Protein AF-A0A931EIE2-F1 (afdb_monomer_lite)

Secondary structure (DSSP, 8-state):
---EEEEEE---TTTTB-GGGTTHHHHHHHHHT-TT-GGGG-GGGS-HHHHHHH-STTTTTHHHHHHHHHHHHHHHHHHHHHHHHH--SEEEEEEE-SSSS--SS---SEEEE--SEEEE-SSSBTTTB--BTT---TT--EEEEB-HHHHHHHHHHHHHTT---EEESS--BTTBS-HHHHHHHHHHTTTT----S-EEEEEE-TTTTT--EETTEEPPP-TT-SS----HHHHHHHHHHHHHHHHTSSS-EEEEEE--S-BGGGSBGGG--SS--HHHHHHHHHHHHTT--TTTTTS--HHHHHHHT-TTHHHHHHHHHHHHHHTPPEEEEEEE--SSSSB-EEEEEEPP-

pLDDT: mean 94.82, std 4.55, range [68.69, 98.94]

Foldseek 3Di:
DAKEWEKEWALQLCLQFPLVCQLVLLVVLLVVCVVVCNVLNDCVPPDPVLPVCCDDPVCRNSVVSSVLSVVLLVLLVVLLVVCVVLVWLAEEEEEEDACQQPVDPPDAQKAKELEQKFKAQLQQPPNPRNGTPVPDGSVDIDIAGADNVLSVLLCVLCVVVVNHHHYHHFQRGPRSDGSSSSSVLCSNVVPPSNNPRHYIYMYGYLQQQPWDFDSLAIADGNPVRPRHHQQLLRLLVLLLSSLVSVVPDPTRYYYYYHFFFAFQRLAHSVLRGSFALVVVVVVVQVCVLQLVLQCRSPPDDVVSCRNRNGSRCSSVSSNNSNCVNVVWHWPDKDWAGDSSGRGTIIITITDID

Radius of gyration: 19.08 Å; chains: 1; bounding box: 44×38×51 Å

Structure (mmCIF, N/CA/C/O backbone):
data_AF-A0A931EIE2-F1
#
_entry.id   AF-A0A931EIE2-F1
#
loop_
_atom_site.group_PDB
_atom_site.id
_atom_site.type_symbol
_atom_site.label_atom_id
_atom_site.label_alt_id
_atom_site.label_comp_id
_atom_site.label_asym_id
_atom_site.label_entity_id
_atom_site.label_seq_id
_atom_site.pdbx_PDB_ins_code
_atom_site.Cartn_x
_atom_site.Cartn_y
_atom_site.Cartn_z
_atom_site.occupancy
_atom_site.B_iso_or_equiv
_atom_site.auth_seq_id
_atom_site.auth_comp_id
_atom_site.auth_asym_id
_atom_site.auth_atom_id
_atom_site.pdbx_PDB_model_num
ATOM 1 N N . MET A 1 1 ? -15.165 -3.751 24.612 1.00 77.38 1 MET A N 1
ATOM 2 C CA . MET A 1 1 ? -14.206 -3.047 23.737 1.00 77.38 1 MET A CA 1
ATOM 3 C C . MET A 1 1 ? -14.528 -3.459 22.316 1.00 77.38 1 MET A C 1
ATOM 5 O O . MET A 1 1 ? -14.914 -4.606 22.133 1.00 77.38 1 MET A O 1
ATOM 9 N N . ALA A 1 2 ? -14.458 -2.532 21.369 1.00 92.00 2 ALA A N 1
ATOM 10 C CA . ALA A 1 2 ? -14.744 -2.802 19.961 1.00 92.00 2 ALA A CA 1
ATOM 11 C C . ALA A 1 2 ? -13.693 -3.747 19.361 1.00 92.00 2 ALA A C 1
ATOM 13 O O . ALA A 1 2 ? -12.513 -3.579 19.653 1.00 92.00 2 ALA A O 1
ATOM 14 N N . GLU A 1 3 ? -14.097 -4.728 18.556 1.00 97.56 3 GLU A N 1
ATOM 15 C CA . GLU A 1 3 ? -13.162 -5.656 17.906 1.00 97.56 3 GLU A CA 1
ATOM 16 C C . GLU A 1 3 ? -12.448 -4.981 16.727 1.00 97.56 3 GLU A C 1
ATOM 18 O O . GLU A 1 3 ? -13.071 -4.221 15.976 1.00 97.56 3 GLU A O 1
ATOM 23 N N . ILE A 1 4 ? -11.156 -5.270 16.556 1.00 98.81 4 ILE A N 1
ATOM 24 C CA . ILE A 1 4 ? -10.362 -4.806 15.412 1.00 98.81 4 ILE A CA 1
ATOM 25 C C . ILE A 1 4 ? -9.789 -6.004 14.656 1.00 98.81 4 ILE A C 1
ATOM 27 O O . ILE A 1 4 ? -9.096 -6.825 15.254 1.00 98.81 4 ILE A O 1
ATOM 31 N N . LEU A 1 5 ? -10.037 -6.066 13.346 1.00 98.88 5 LEU A N 1
ATOM 32 C CA . LEU A 1 5 ? -9.407 -6.996 12.404 1.00 98.88 5 LEU A CA 1
ATOM 33 C C . LEU A 1 5 ? -8.316 -6.258 11.618 1.00 98.88 5 LEU A C 1
ATOM 35 O O . LEU A 1 5 ? -8.617 -5.276 10.946 1.00 98.88 5 LEU A O 1
ATOM 39 N N . GLY A 1 6 ? -7.067 -6.722 11.674 1.00 98.81 6 GLY A N 1
ATOM 40 C CA . GLY A 1 6 ? -5.979 -6.193 10.842 1.00 98.81 6 GLY A CA 1
ATOM 41 C C . GLY A 1 6 ? -5.843 -6.949 9.524 1.00 98.81 6 GLY A C 1
ATOM 42 O O . GLY A 1 6 ? -5.903 -8.179 9.530 1.00 98.81 6 GLY A O 1
ATOM 43 N N . LEU A 1 7 ? -5.611 -6.236 8.419 1.00 98.88 7 LEU A N 1
ATOM 44 C CA . LEU A 1 7 ? -5.395 -6.816 7.088 1.00 98.88 7 LEU A CA 1
ATOM 45 C C . LEU A 1 7 ? -4.258 -6.096 6.344 1.00 98.88 7 LEU A C 1
ATOM 47 O O . LEU A 1 7 ? -4.121 -4.880 6.472 1.00 98.88 7 LEU A O 1
ATOM 51 N N . THR A 1 8 ? -3.501 -6.813 5.511 1.00 98.69 8 THR A N 1
ATOM 52 C CA . THR A 1 8 ? -2.688 -6.196 4.444 1.00 98.69 8 THR A CA 1
ATOM 53 C C . THR A 1 8 ? -3.117 -6.716 3.089 1.00 98.69 8 THR A C 1
ATOM 55 O O . THR A 1 8 ? -3.534 -7.870 2.963 1.00 98.69 8 THR A O 1
ATOM 58 N N . LEU A 1 9 ? -2.973 -5.865 2.085 1.00 98.56 9 LEU A N 1
ATOM 59 C CA . LEU A 1 9 ? -3.125 -6.205 0.684 1.00 98.56 9 LEU A CA 1
ATOM 60 C C . LEU A 1 9 ? -2.270 -5.270 -0.163 1.00 98.56 9 LEU A C 1
ATOM 62 O O . LEU A 1 9 ? -2.000 -4.145 0.245 1.00 98.56 9 LEU A O 1
ATOM 66 N N . THR A 1 10 ? -1.923 -5.723 -1.359 1.00 98.19 10 THR A N 1
ATOM 67 C CA . THR A 1 10 ? -1.281 -4.889 -2.378 1.00 98.19 10 THR A CA 1
ATOM 68 C C . THR A 1 10 ? -2.201 -3.759 -2.845 1.00 98.19 10 THR A C 1
ATOM 70 O O . THR A 1 10 ? -3.407 -3.963 -3.047 1.00 98.19 10 THR A O 1
ATOM 73 N N . ASP A 1 11 ? -1.628 -2.575 -3.044 1.00 96.75 11 ASP A N 1
ATOM 74 C CA . ASP A 1 11 ? -2.262 -1.430 -3.698 1.00 96.75 11 ASP A CA 1
ATOM 75 C C . ASP A 1 11 ? -1.873 -1.299 -5.183 1.00 96.75 11 ASP A C 1
ATOM 77 O O . ASP A 1 11 ? -2.331 -0.364 -5.849 1.00 96.75 11 ASP A O 1
ATOM 81 N N . PHE A 1 12 ? -1.149 -2.285 -5.739 1.00 97.19 12 PHE A N 1
ATOM 82 C CA . PHE A 1 12 ? -0.670 -2.283 -7.118 1.00 97.19 12 PHE A CA 1
ATOM 83 C C . PHE A 1 12 ? -1.811 -2.071 -8.117 1.00 97.19 12 PHE A C 1
ATOM 85 O O . PHE A 1 12 ? -2.663 -2.951 -8.332 1.00 97.19 12 PHE A O 1
ATOM 92 N N . PRO A 1 13 ? -1.861 -0.917 -8.803 1.00 95.56 13 PRO A N 1
ATOM 93 C CA . PRO A 1 13 ? -3.061 -0.516 -9.512 1.00 95.56 13 PRO A CA 1
ATOM 94 C C . PRO A 1 13 ? -3.325 -1.349 -10.768 1.00 95.56 13 PRO A C 1
ATOM 96 O O . PRO A 1 13 ? -4.456 -1.377 -11.255 1.00 95.56 13 PRO A O 1
ATOM 99 N N . PHE A 1 14 ? -2.316 -2.037 -11.304 1.00 97.44 14 PHE A N 1
ATOM 100 C CA . PHE A 1 14 ? -2.465 -2.839 -12.515 1.00 97.44 14 PHE A CA 1
ATOM 101 C C . PHE A 1 14 ? -3.148 -4.185 -12.279 1.00 97.44 14 PHE A C 1
ATOM 103 O O . PHE A 1 14 ? -3.623 -4.780 -13.248 1.00 97.44 14 PHE A O 1
ATOM 110 N N . ILE A 1 15 ? -3.305 -4.631 -11.025 1.00 97.75 15 ILE A N 1
ATOM 111 C CA . ILE A 1 15 ? -4.015 -5.883 -10.734 1.00 97.75 15 ILE A CA 1
ATOM 112 C C . ILE A 1 15 ? -5.459 -5.801 -11.219 1.00 97.75 15 ILE A C 1
ATOM 114 O O . ILE A 1 15 ? -5.924 -6.736 -11.859 1.00 97.75 15 ILE A O 1
ATOM 118 N N . ARG A 1 16 ? -6.145 -4.664 -11.045 1.00 96.44 16 ARG A N 1
ATOM 119 C CA . ARG A 1 16 ? -7.504 -4.445 -11.585 1.00 96.44 16 ARG A CA 1
ATOM 120 C C . ARG A 1 16 ? -7.561 -4.171 -13.094 1.00 96.44 16 ARG A C 1
ATOM 122 O O . ARG A 1 16 ? -8.644 -3.936 -13.634 1.00 96.44 16 ARG A O 1
ATOM 129 N N . MET A 1 17 ? -6.425 -4.212 -13.790 1.00 97.50 17 MET A N 1
ATOM 130 C CA . MET A 1 17 ? -6.313 -3.975 -15.231 1.00 97.50 17 MET A CA 1
ATOM 131 C C . MET A 1 17 ? -6.074 -5.276 -16.012 1.00 97.50 17 MET A C 1
ATOM 133 O O . MET A 1 17 ? -5.970 -6.362 -15.444 1.00 97.50 17 MET A O 1
ATOM 137 N N . LYS A 1 18 ? -6.037 -5.220 -17.351 1.00 97.19 18 LYS A N 1
ATOM 138 C CA . LYS A 1 18 ? -5.693 -6.414 -18.145 1.00 97.19 18 LYS A CA 1
ATOM 139 C C . LYS A 1 18 ? -4.290 -6.941 -17.804 1.00 97.19 18 LYS A C 1
ATOM 141 O O . LYS A 1 18 ? -3.385 -6.124 -17.652 1.00 97.19 18 LYS A O 1
ATOM 146 N N . PRO A 1 19 ? -4.070 -8.275 -17.815 1.00 96.81 19 PRO A N 1
ATOM 147 C CA . PRO A 1 19 ? -2.795 -8.883 -17.413 1.00 96.81 19 PRO A CA 1
ATOM 148 C C . PRO A 1 19 ? -1.562 -8.324 -18.134 1.00 96.81 19 PRO A C 1
ATOM 150 O O . PRO A 1 19 ? -0.483 -8.256 -17.559 1.00 96.81 19 PRO A O 1
ATOM 153 N N . ARG A 1 20 ? -1.727 -7.858 -19.381 1.00 95.62 20 ARG A N 1
ATOM 154 C CA . ARG A 1 20 ? -0.664 -7.197 -20.158 1.00 95.62 20 ARG A CA 1
ATOM 155 C C . ARG A 1 20 ? -0.071 -5.955 -19.494 1.00 95.62 20 ARG A C 1
ATOM 157 O O . ARG A 1 20 ? 1.011 -5.545 -19.882 1.00 95.62 20 ARG A O 1
ATOM 164 N N . TYR A 1 21 ? -0.781 -5.347 -18.545 1.00 97.00 21 TYR A N 1
ATOM 165 C CA . TYR A 1 21 ? -0.311 -4.165 -17.835 1.00 97.00 21 TYR A CA 1
ATOM 166 C C . TYR A 1 21 ? 0.481 -4.488 -16.565 1.00 97.00 21 TYR A C 1
ATOM 168 O O . TYR A 1 21 ? 1.104 -3.590 -16.018 1.00 97.00 21 TYR A O 1
ATOM 176 N N . MET A 1 22 ? 0.503 -5.744 -16.107 1.00 97.56 22 MET A N 1
ATOM 177 C CA . MET A 1 22 ? 1.252 -6.131 -14.905 1.00 97.56 22 MET A CA 1
ATOM 178 C C . MET A 1 22 ? 2.747 -5.754 -14.986 1.00 97.56 22 MET A C 1
ATOM 180 O O . MET A 1 22 ? 3.227 -5.082 -14.078 1.00 97.56 22 MET A O 1
ATOM 184 N N . PRO A 1 23 ? 3.482 -6.070 -16.073 1.00 97.12 23 PRO A N 1
ATOM 185 C CA . PRO A 1 23 ? 4.878 -5.644 -16.228 1.00 97.12 23 PRO A CA 1
ATOM 186 C C . PRO A 1 23 ? 5.043 -4.226 -16.814 1.00 97.12 23 PRO A C 1
ATOM 188 O O . PRO A 1 23 ? 6.142 -3.857 -17.232 1.00 97.12 23 PRO A O 1
ATOM 191 N N . TRP A 1 24 ? 3.973 -3.423 -16.908 1.00 96.19 24 TRP A N 1
ATOM 192 C CA . TRP A 1 24 ? 3.986 -2.191 -17.709 1.00 96.19 24 TRP A CA 1
ATOM 193 C C . TRP A 1 24 ? 5.027 -1.172 -17.244 1.00 96.19 24 TRP A C 1
ATOM 195 O O . TRP A 1 24 ? 5.638 -0.520 -18.084 1.00 96.19 24 TRP A O 1
ATOM 205 N N . VAL A 1 25 ? 5.262 -1.039 -15.935 1.00 93.81 25 VAL A N 1
ATOM 206 C CA . VAL A 1 25 ? 6.240 -0.066 -15.417 1.00 93.81 25 VAL A CA 1
ATOM 207 C C . VAL A 1 25 ? 7.647 -0.381 -15.932 1.00 93.81 25 VAL A C 1
ATOM 209 O O . VAL A 1 25 ? 8.322 0.504 -16.455 1.00 93.81 25 VAL A O 1
ATOM 212 N N . LEU A 1 26 ? 8.061 -1.650 -15.870 1.00 94.44 26 LEU A N 1
ATOM 213 C CA . LEU A 1 26 ? 9.347 -2.094 -16.408 1.00 94.44 26 LEU A CA 1
ATOM 214 C C . LEU A 1 26 ? 9.410 -1.897 -17.931 1.00 94.44 26 LEU A C 1
ATOM 216 O O . LEU A 1 26 ? 10.390 -1.354 -18.439 1.00 94.44 26 LEU A O 1
AT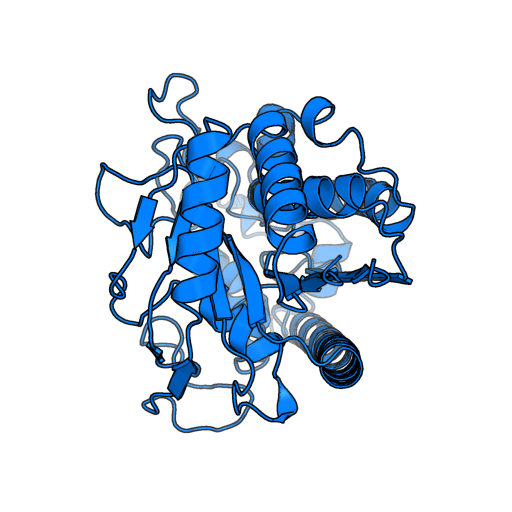OM 220 N N . GLN A 1 27 ? 8.349 -2.262 -18.657 1.00 94.81 27 GLN A N 1
ATOM 221 C CA . GLN A 1 27 ? 8.261 -2.059 -20.110 1.00 94.81 27 GLN A CA 1
ATOM 222 C C . GLN A 1 27 ? 8.377 -0.576 -20.500 1.00 94.81 27 GLN A C 1
ATOM 224 O O . GLN A 1 27 ? 9.084 -0.236 -21.449 1.00 94.81 27 GLN A O 1
ATOM 229 N N . ALA A 1 28 ? 7.713 0.317 -19.764 1.00 92.81 28 ALA A N 1
ATOM 230 C CA . ALA A 1 28 ? 7.754 1.755 -20.000 1.00 92.81 28 ALA A CA 1
ATOM 231 C C . ALA A 1 28 ? 9.147 2.336 -19.714 1.00 92.81 28 ALA A C 1
ATOM 233 O O . ALA A 1 28 ? 9.653 3.127 -20.512 1.00 92.81 28 ALA A O 1
ATOM 234 N N . ASN A 1 29 ? 9.797 1.905 -18.628 1.00 90.94 29 ASN A N 1
ATOM 235 C CA . ASN A 1 29 ? 11.158 2.331 -18.298 1.00 90.94 29 ASN A CA 1
ATOM 236 C C . ASN A 1 29 ? 12.174 1.860 -19.354 1.00 90.94 29 ASN A C 1
ATOM 238 O O . ASN A 1 29 ? 13.019 2.650 -19.781 1.00 90.94 29 ASN A O 1
ATOM 242 N N . LEU A 1 30 ? 12.032 0.622 -19.848 1.00 91.31 30 LEU A N 1
ATOM 243 C CA . LEU A 1 30 ? 12.836 0.078 -20.949 1.00 91.31 30 LEU A CA 1
ATOM 244 C C . LEU A 1 30 ? 12.644 0.862 -22.247 1.00 91.31 30 LEU A C 1
ATOM 246 O O . LEU A 1 30 ? 13.621 1.216 -22.903 1.00 91.31 30 LEU A O 1
ATOM 250 N N . ALA A 1 31 ? 11.398 1.181 -22.601 1.00 91.75 31 ALA A N 1
ATOM 251 C CA . ALA A 1 31 ? 11.087 1.975 -23.788 1.00 91.75 31 ALA A CA 1
ATOM 252 C C . ALA A 1 31 ? 11.627 3.414 -23.695 1.00 91.75 31 ALA A C 1
ATOM 254 O O . ALA A 1 31 ? 12.039 3.983 -24.705 1.00 91.75 31 ALA A O 1
ATOM 255 N N . ALA A 1 32 ? 11.659 3.996 -22.492 1.00 89.56 32 ALA A N 1
ATOM 256 C CA . ALA A 1 32 ? 12.286 5.293 -22.238 1.00 89.56 32 ALA A CA 1
ATOM 257 C C . ALA A 1 32 ? 13.829 5.236 -22.268 1.00 89.56 32 ALA A C 1
ATOM 259 O O . ALA A 1 32 ? 14.479 6.276 -22.409 1.00 89.56 32 ALA A O 1
ATOM 260 N N . GLY A 1 33 ? 14.406 4.035 -22.164 1.00 84.06 33 GLY A N 1
ATOM 261 C CA . GLY A 1 33 ? 15.805 3.741 -22.460 1.00 84.06 33 GLY A CA 1
ATOM 262 C C . GLY A 1 33 ? 16.816 4.116 -21.377 1.00 84.06 33 GLY A C 1
ATOM 263 O O . GLY A 1 33 ? 17.989 4.205 -21.724 1.00 84.06 33 GLY A O 1
ATOM 264 N N . TRP A 1 34 ? 16.382 4.365 -20.127 1.00 85.12 34 TRP A N 1
ATOM 265 C CA . TRP A 1 34 ? 17.238 4.798 -18.998 1.00 85.12 34 TRP A CA 1
ATOM 266 C C . TRP A 1 34 ? 18.367 5.739 -19.447 1.00 85.12 34 TRP A C 1
ATOM 268 O O . TRP A 1 34 ? 19.534 5.354 -19.532 1.00 85.12 34 TRP A O 1
ATOM 278 N N . LYS A 1 35 ? 18.005 6.981 -19.798 1.00 82.56 35 LYS A N 1
ATOM 279 C CA . LYS A 1 35 ? 18.900 7.965 -20.432 1.00 82.56 35 LYS A CA 1
ATOM 280 C C . LYS A 1 35 ? 20.287 8.069 -19.798 1.00 82.56 35 LYS A C 1
ATOM 282 O O . LYS A 1 35 ? 21.246 8.292 -20.533 1.00 82.56 35 LYS A O 1
ATOM 287 N N . THR A 1 36 ? 20.395 7.974 -18.472 1.00 85.94 36 THR A N 1
ATOM 288 C CA . THR A 1 36 ? 21.685 8.097 -17.776 1.00 85.94 36 THR A CA 1
ATOM 289 C C . THR A 1 36 ? 22.315 6.745 -17.437 1.00 85.94 36 THR A C 1
ATOM 291 O O . THR A 1 36 ? 23.513 6.693 -17.169 1.00 85.94 36 THR A O 1
ATOM 294 N N . ARG A 1 37 ? 21.543 5.650 -17.503 1.00 87.38 37 ARG A N 1
ATOM 295 C CA . ARG A 1 37 ? 21.946 4.284 -17.119 1.00 87.38 37 ARG A CA 1
ATOM 296 C C . ARG A 1 37 ? 21.556 3.243 -18.179 1.00 87.38 37 ARG A C 1
ATOM 298 O O . ARG A 1 37 ? 20.828 2.294 -17.882 1.00 87.38 37 ARG A O 1
ATOM 305 N N . PRO A 1 38 ? 22.038 3.371 -19.428 1.00 90.19 38 PRO A N 1
ATOM 306 C CA . PRO A 1 38 ? 21.614 2.505 -20.530 1.00 90.19 38 PRO A CA 1
ATOM 307 C C . PRO A 1 38 ? 21.984 1.027 -20.327 1.00 90.19 38 PRO A C 1
ATOM 309 O O . PRO A 1 38 ? 21.395 0.159 -20.968 1.00 90.19 38 PRO A O 1
ATOM 312 N N . HIS A 1 39 ? 22.931 0.710 -19.434 1.00 90.50 39 HIS A N 1
ATOM 313 C CA . HIS A 1 39 ? 23.273 -0.673 -19.089 1.00 90.50 39 HIS A CA 1
ATOM 314 C C . HIS A 1 39 ? 22.125 -1.416 -18.396 1.00 90.50 39 HIS A C 1
ATOM 316 O O . HIS A 1 39 ? 22.074 -2.641 -18.485 1.00 90.50 39 HIS A O 1
ATOM 322 N N . LEU A 1 40 ? 21.185 -0.708 -17.762 1.00 88.94 40 LEU A N 1
ATOM 323 C CA . LEU A 1 40 ? 20.000 -1.306 -17.138 1.00 88.94 40 LEU A CA 1
ATOM 324 C C . LEU A 1 40 ? 18.995 -1.854 -18.160 1.00 88.94 40 LEU A C 1
ATOM 326 O O . LEU A 1 40 ? 18.201 -2.731 -17.822 1.00 88.94 40 LEU A O 1
ATOM 330 N N . CYS A 1 41 ? 19.062 -1.395 -19.413 1.00 91.19 41 CYS A N 1
ATOM 331 C CA . CYS A 1 41 ? 18.231 -1.905 -20.505 1.00 91.19 41 CYS A CA 1
ATOM 332 C C . CYS A 1 41 ? 18.659 -3.298 -20.993 1.00 91.19 41 CYS A C 1
ATOM 334 O O . CYS A 1 41 ? 17.894 -3.966 -21.685 1.00 91.19 41 CYS A O 1
ATOM 336 N N . ASP A 1 42 ? 19.883 -3.729 -20.682 1.00 91.38 42 ASP A N 1
ATOM 337 C CA . ASP A 1 42 ? 20.407 -5.024 -21.107 1.00 91.38 42 ASP A CA 1
ATOM 338 C C . ASP A 1 42 ? 20.051 -6.103 -20.083 1.00 91.38 42 ASP A C 1
ATOM 340 O O . ASP A 1 42 ? 20.614 -6.156 -18.987 1.00 91.38 42 ASP A O 1
ATOM 344 N N . SER A 1 43 ? 19.144 -7.006 -20.460 1.00 92.38 43 SER A N 1
ATOM 345 C CA . SER A 1 43 ? 18.654 -8.066 -19.575 1.00 92.38 43 SER A CA 1
ATOM 346 C C . SER A 1 43 ? 19.741 -9.031 -19.104 1.00 92.38 43 SER A C 1
ATOM 348 O O . SER A 1 43 ? 19.579 -9.685 -18.074 1.00 92.38 43 SER A O 1
ATOM 350 N N . ARG A 1 44 ? 20.898 -9.087 -19.779 1.00 91.19 44 ARG A N 1
ATOM 351 C CA . ARG A 1 44 ? 22.061 -9.869 -19.322 1.00 91.19 44 ARG A CA 1
ATOM 352 C C . ARG A 1 44 ? 22.631 -9.347 -18.002 1.00 91.19 44 ARG A C 1
ATOM 354 O O . ARG A 1 44 ? 23.233 -10.127 -17.266 1.00 91.19 44 ARG A O 1
ATOM 361 N N . ASN A 1 45 ? 22.397 -8.073 -17.687 1.00 91.94 45 ASN A N 1
ATOM 362 C CA . ASN A 1 45 ? 22.802 -7.448 -16.429 1.00 91.94 45 ASN A CA 1
ATOM 363 C C . ASN A 1 45 ? 21.797 -7.687 -15.291 1.00 91.94 45 ASN A C 1
ATOM 365 O O . ASN A 1 45 ? 22.090 -7.364 -14.143 1.00 91.94 45 ASN A O 1
ATOM 369 N N . TRP A 1 46 ? 20.621 -8.253 -15.575 1.00 94.69 46 TRP A N 1
ATOM 370 C CA . TRP A 1 46 ? 19.606 -8.505 -14.553 1.00 94.69 46 TRP A CA 1
ATOM 371 C C . TRP A 1 46 ? 19.900 -9.777 -13.758 1.00 94.69 46 TRP A C 1
ATOM 373 O O . TRP A 1 46 ? 20.526 -10.693 -14.291 1.00 94.69 46 TRP A O 1
ATOM 383 N N . PRO A 1 47 ? 19.410 -9.903 -12.514 1.00 95.19 47 PRO A N 1
ATOM 384 C CA . PRO A 1 47 ? 19.473 -11.160 -11.777 1.00 95.19 47 PRO A CA 1
ATOM 385 C C . PRO A 1 47 ? 18.803 -12.313 -12.535 1.00 95.19 47 PRO A C 1
ATOM 387 O O . PRO A 1 47 ? 17.825 -12.118 -13.256 1.00 95.19 47 PRO A O 1
ATOM 390 N N . GLU A 1 48 ? 19.292 -13.538 -12.329 1.00 96.69 48 GLU A N 1
ATOM 391 C CA . GLU A 1 48 ? 18.740 -14.732 -12.987 1.00 96.69 48 GLU A CA 1
ATOM 392 C C . GLU A 1 48 ? 17.216 -14.888 -12.799 1.00 96.69 48 GLU A C 1
ATOM 394 O O . GLU A 1 48 ? 16.534 -15.094 -13.804 1.00 96.69 48 GLU A O 1
ATOM 399 N N . PRO A 1 49 ? 16.634 -14.704 -11.593 1.00 97.00 49 PRO A N 1
ATOM 400 C CA . PRO A 1 49 ? 15.181 -14.775 -11.426 1.00 97.00 49 PRO A CA 1
ATOM 401 C C . PRO A 1 49 ? 14.414 -13.739 -12.258 1.00 97.00 49 PRO A C 1
ATOM 403 O O . PRO A 1 49 ? 13.332 -14.032 -12.763 1.00 97.00 49 PRO A O 1
ATOM 406 N N . MET A 1 50 ? 14.982 -12.543 -12.445 1.00 97.25 50 MET A N 1
ATOM 407 C CA . MET A 1 50 ? 14.384 -11.491 -13.265 1.00 97.25 50 MET A CA 1
ATOM 408 C C . MET A 1 50 ? 14.414 -11.844 -14.747 1.00 97.25 50 MET A C 1
ATOM 410 O O . MET A 1 50 ? 13.406 -11.673 -15.424 1.00 97.25 50 MET A O 1
ATOM 414 N N . ARG A 1 51 ? 15.522 -12.404 -15.249 1.00 97.06 51 ARG A N 1
ATOM 415 C CA . ARG A 1 51 ? 15.595 -12.902 -16.633 1.00 97.06 51 ARG A CA 1
ATOM 416 C C . ARG A 1 51 ? 14.582 -14.013 -16.894 1.00 97.06 51 ARG A C 1
ATOM 418 O O . ARG A 1 51 ? 13.908 -13.998 -17.918 1.00 97.06 51 ARG A O 1
ATOM 425 N N . GLN A 1 52 ? 14.446 -14.950 -15.957 1.00 97.38 52 GLN A N 1
ATOM 426 C CA . GLN A 1 52 ? 13.461 -16.029 -16.056 1.00 97.38 52 GLN A CA 1
ATOM 427 C C . GLN A 1 52 ? 12.028 -15.490 -16.055 1.00 97.38 52 GLN A C 1
ATOM 429 O O . GLN A 1 52 ? 11.220 -15.909 -16.879 1.00 97.38 52 GLN A O 1
ATOM 434 N N . ALA A 1 53 ? 11.723 -14.546 -15.159 1.00 97.38 53 ALA A N 1
ATOM 435 C CA . ALA A 1 53 ? 10.409 -13.918 -15.082 1.00 97.38 53 ALA A CA 1
ATOM 436 C C . ALA A 1 53 ? 10.097 -13.045 -16.307 1.00 97.38 53 ALA A C 1
ATOM 438 O O . ALA A 1 53 ? 8.940 -12.972 -16.708 1.00 97.38 53 ALA A O 1
ATOM 439 N N . TRP A 1 54 ? 11.107 -12.403 -16.903 1.00 97.44 54 TRP A N 1
ATOM 440 C CA . TRP A 1 54 ? 10.970 -11.630 -18.139 1.00 97.44 54 TRP A CA 1
ATOM 441 C C . TRP A 1 54 ? 10.634 -12.506 -19.346 1.00 97.44 54 TRP A C 1
ATOM 443 O O . TRP A 1 54 ? 9.890 -12.082 -20.230 1.00 97.44 54 TRP A O 1
ATOM 453 N N . GLY A 1 55 ? 11.155 -13.733 -19.372 1.00 96.19 55 GLY A N 1
ATOM 454 C CA . GLY A 1 55 ? 10.915 -14.667 -20.462 1.00 96.19 55 GLY A CA 1
ATOM 455 C C . GLY A 1 55 ? 11.595 -14.224 -21.759 1.00 96.19 55 GLY A C 1
ATOM 456 O O . GLY A 1 55 ? 12.714 -13.709 -21.752 1.00 96.19 55 GLY A O 1
ATOM 457 N N . SER A 1 56 ? 10.941 -14.475 -22.895 1.00 94.12 56 SER A N 1
ATOM 458 C CA . SER A 1 56 ? 11.446 -14.047 -24.203 1.00 94.12 56 SER A CA 1
ATOM 459 C C . SER A 1 56 ? 11.078 -12.593 -24.510 1.00 94.12 56 SER A C 1
ATOM 461 O O . SER A 1 56 ? 10.179 -12.022 -23.895 1.00 94.12 56 SER A O 1
ATOM 463 N N . ASP A 1 57 ? 11.690 -12.020 -25.549 1.00 88.00 57 ASP A N 1
ATOM 464 C CA . ASP A 1 57 ? 11.339 -10.682 -26.055 1.00 88.00 57 ASP A CA 1
ATOM 465 C C . ASP A 1 57 ? 9.878 -10.561 -26.512 1.00 88.00 57 ASP A C 1
ATOM 467 O O . ASP A 1 57 ? 9.366 -9.449 -26.634 1.00 88.00 57 ASP A O 1
ATOM 471 N N . GLN A 1 58 ? 9.207 -11.685 -26.790 1.00 93.44 58 GLN A N 1
ATOM 472 C CA . GLN A 1 58 ? 7.770 -11.720 -27.070 1.00 93.44 58 GLN A CA 1
ATOM 473 C C . GLN A 1 58 ? 6.917 -11.788 -25.796 1.00 93.44 58 GLN A C 1
ATOM 475 O O . GLN A 1 58 ? 5.781 -11.321 -25.829 1.00 93.44 58 GLN A O 1
ATOM 480 N N . ASP A 1 59 ? 7.423 -12.372 -24.703 1.00 96.44 59 ASP A N 1
ATOM 481 C CA . ASP A 1 59 ? 6.694 -12.454 -23.430 1.00 96.44 59 ASP A CA 1
ATOM 482 C C . ASP A 1 59 ? 6.790 -11.144 -22.640 1.00 96.44 59 ASP A C 1
ATOM 484 O O . ASP A 1 59 ? 5.772 -10.642 -22.170 1.00 96.44 59 ASP A O 1
ATOM 488 N N . GLN A 1 60 ? 7.990 -10.561 -22.526 1.00 96.12 60 GLN A N 1
ATOM 489 C CA . GLN A 1 60 ? 8.243 -9.298 -21.812 1.00 96.12 60 GLN A CA 1
ATOM 490 C C . GLN A 1 60 ? 7.612 -9.242 -20.409 1.00 96.12 60 GLN A C 1
ATOM 492 O O . GLN A 1 60 ? 6.985 -8.249 -20.027 1.00 96.12 60 GLN A O 1
ATOM 497 N N . GLY A 1 61 ? 7.719 -10.340 -19.660 1.00 97.44 61 GLY A N 1
ATOM 498 C CA . GLY A 1 61 ? 7.172 -10.482 -18.313 1.00 97.44 61 GLY A CA 1
ATOM 499 C C . GLY A 1 61 ? 5.662 -10.710 -18.242 1.00 97.44 61 GLY A C 1
ATOM 500 O O . GLY A 1 61 ? 5.111 -10.759 -17.139 1.00 97.44 61 GLY A O 1
ATOM 501 N N . PHE A 1 62 ? 4.967 -10.856 -19.376 1.00 98.38 62 PHE A N 1
ATOM 502 C CA . PHE A 1 62 ? 3.523 -11.091 -19.416 1.00 98.38 62 PHE A CA 1
ATOM 503 C C . PHE A 1 62 ? 3.124 -12.337 -18.627 1.00 98.38 62 PHE A C 1
ATOM 505 O O . PHE A 1 62 ? 2.193 -12.280 -17.818 1.00 98.38 62 PHE A O 1
ATOM 512 N N . THR A 1 63 ? 3.807 -13.463 -18.850 1.00 98.44 63 THR A N 1
ATOM 513 C CA . THR A 1 63 ? 3.433 -14.733 -18.218 1.00 98.44 63 THR A CA 1
ATOM 514 C C . THR A 1 63 ? 3.611 -14.660 -16.704 1.00 98.44 63 THR A C 1
ATOM 516 O O . THR A 1 63 ? 2.687 -15.004 -15.962 1.00 98.44 63 THR A O 1
ATOM 519 N N . ALA A 1 64 ? 4.750 -14.143 -16.235 1.00 98.25 64 ALA A N 1
ATOM 520 C CA . ALA A 1 64 ? 5.013 -13.969 -14.808 1.00 98.25 64 ALA A CA 1
ATOM 521 C C . ALA A 1 64 ? 4.038 -12.971 -14.158 1.00 98.25 64 ALA A C 1
ATOM 523 O O . ALA A 1 64 ? 3.455 -13.273 -13.115 1.00 98.25 64 ALA A O 1
ATOM 524 N N . GLY A 1 65 ? 3.787 -11.825 -14.801 1.00 98.25 65 GLY A N 1
ATOM 525 C CA . GLY A 1 65 ? 2.828 -10.827 -14.324 1.00 98.25 65 GLY A CA 1
ATOM 526 C C . GLY A 1 65 ? 1.403 -11.378 -14.221 1.00 98.25 65 GLY A C 1
ATOM 527 O O . GLY A 1 65 ? 0.728 -11.164 -13.217 1.00 98.25 65 GLY A O 1
ATOM 528 N N . LYS A 1 66 ? 0.951 -12.161 -15.209 1.00 98.44 66 LYS A N 1
ATOM 529 C CA . LYS A 1 66 ? -0.365 -12.820 -15.180 1.00 98.44 66 LYS A CA 1
ATOM 530 C C . LYS A 1 66 ? -0.485 -13.834 -14.037 1.00 98.44 66 LYS A C 1
ATOM 532 O O . LYS A 1 66 ? -1.545 -13.919 -13.419 1.00 98.44 66 LYS A O 1
ATOM 537 N N . ILE A 1 67 ? 0.571 -14.599 -13.757 1.00 98.50 67 ILE A N 1
ATOM 538 C CA . ILE A 1 67 ? 0.597 -15.541 -12.627 1.00 98.50 67 ILE A CA 1
ATOM 539 C C . ILE A 1 67 ? 0.481 -14.779 -11.302 1.00 98.50 67 ILE A C 1
ATOM 541 O O . ILE A 1 67 ? -0.366 -15.130 -10.482 1.00 98.50 67 ILE A O 1
ATOM 545 N N . ALA A 1 68 ? 1.264 -13.711 -11.122 1.00 98.44 68 ALA A N 1
ATOM 546 C CA . ALA A 1 68 ? 1.206 -12.875 -9.922 1.00 98.44 68 ALA A CA 1
ATOM 547 C C . ALA A 1 68 ? -0.179 -12.230 -9.741 1.00 98.44 68 ALA A C 1
ATOM 549 O O . ALA A 1 68 ? -0.742 -12.271 -8.649 1.00 98.44 68 ALA A O 1
ATOM 550 N N . GLN A 1 69 ? -0.772 -11.718 -10.825 1.00 98.56 69 GLN A N 1
ATOM 551 C CA . GLN A 1 69 ? -2.128 -11.169 -10.822 1.00 98.56 69 GLN A CA 1
ATOM 552 C C . GLN A 1 69 ? -3.153 -12.207 -10.357 1.00 98.56 69 GLN A C 1
ATOM 554 O O . GLN A 1 69 ? -3.949 -11.931 -9.464 1.00 98.56 69 GLN A O 1
ATOM 559 N N . GLN A 1 70 ? -3.129 -13.411 -10.937 1.00 98.56 70 GLN A N 1
ATOM 560 C CA . GLN A 1 70 ? -4.072 -14.465 -10.567 1.00 98.56 70 GLN A CA 1
ATOM 561 C C . GLN A 1 70 ? -3.894 -14.903 -9.111 1.00 98.56 70 GLN A C 1
ATOM 563 O O . GLN A 1 70 ? -4.885 -15.164 -8.434 1.00 98.56 70 GLN A O 1
ATOM 568 N N . HIS A 1 71 ? -2.652 -14.955 -8.624 1.00 98.75 71 HIS A N 1
ATOM 569 C CA . HIS A 1 71 ? -2.363 -15.251 -7.224 1.00 98.75 71 HIS A CA 1
ATOM 570 C C . HIS A 1 71 ? -2.988 -14.207 -6.293 1.00 98.75 71 HIS A C 1
ATOM 572 O O . HIS A 1 71 ? -3.729 -14.580 -5.387 1.00 98.75 71 HIS A O 1
ATOM 578 N N . GLN A 1 72 ? -2.783 -12.910 -6.554 1.00 98.75 72 GLN A N 1
ATOM 579 C CA . GLN A 1 72 ? -3.372 -11.837 -5.739 1.00 98.75 72 GLN A CA 1
ATOM 580 C C . GLN A 1 72 ? -4.905 -11.819 -5.788 1.00 98.75 72 GLN A C 1
ATOM 582 O O . GLN A 1 72 ? -5.547 -11.564 -4.776 1.00 98.75 72 GLN A O 1
ATOM 587 N N . ILE A 1 73 ? -5.522 -12.184 -6.914 1.00 98.69 73 ILE A N 1
ATOM 588 C CA . ILE A 1 73 ? -6.985 -12.322 -6.993 1.00 98.69 73 ILE A CA 1
ATOM 589 C C . ILE A 1 73 ? -7.506 -13.376 -6.005 1.00 98.69 73 ILE A C 1
ATOM 591 O O . ILE A 1 73 ? -8.534 -13.164 -5.360 1.00 98.69 73 ILE A O 1
ATOM 595 N N . GLU A 1 74 ? -6.811 -14.504 -5.844 1.00 98.75 74 GLU A N 1
ATOM 596 C CA . GLU A 1 74 ? -7.198 -15.505 -4.842 1.00 98.75 74 GLU A CA 1
ATOM 597 C C . GLU A 1 74 ? -6.983 -14.997 -3.408 1.00 98.75 74 GLU A C 1
ATOM 599 O O . GLU A 1 74 ? -7.814 -15.265 -2.534 1.00 98.75 74 GLU A O 1
ATOM 604 N N . GLN A 1 75 ? -5.942 -14.189 -3.179 1.00 98.81 75 GLN A N 1
ATOM 605 C CA . GLN A 1 75 ? -5.729 -13.502 -1.903 1.00 98.81 75 GLN A CA 1
ATOM 606 C C . GLN A 1 75 ? -6.875 -12.533 -1.575 1.00 98.81 75 GLN A C 1
ATOM 608 O O . GLN A 1 75 ? -7.406 -12.540 -0.465 1.00 98.81 75 GLN A O 1
ATOM 613 N N . PHE A 1 76 ? -7.350 -11.761 -2.550 1.00 98.81 76 PHE A N 1
ATOM 614 C CA . PHE A 1 76 ? -8.472 -10.835 -2.369 1.00 98.81 76 PHE A CA 1
ATOM 615 C C . PHE A 1 76 ? -9.779 -11.547 -2.024 1.00 98.81 76 PHE A C 1
ATOM 617 O O . PHE A 1 76 ? -10.525 -11.099 -1.153 1.00 98.81 76 PHE A O 1
ATOM 624 N N . LYS A 1 77 ? -10.043 -12.704 -2.641 1.00 98.62 77 LYS A N 1
ATOM 625 C CA . LYS A 1 77 ? -11.198 -13.544 -2.289 1.00 98.62 77 LYS A CA 1
ATOM 626 C C . LYS A 1 77 ? -11.115 -14.051 -0.854 1.00 98.62 77 LYS A C 1
ATOM 628 O O . LYS A 1 77 ? -12.141 -14.138 -0.178 1.00 98.62 77 LYS A O 1
ATOM 633 N N . LEU A 1 78 ? -9.915 -14.392 -0.384 1.00 98.69 78 LEU A N 1
ATOM 634 C CA . LEU A 1 78 ? -9.690 -14.778 1.005 1.00 98.69 78 LEU A CA 1
ATOM 635 C C . LEU A 1 78 ? -9.968 -13.601 1.952 1.00 98.69 78 LEU A C 1
ATOM 637 O O . LEU A 1 78 ? -10.770 -13.750 2.872 1.00 98.69 78 LEU A O 1
ATOM 641 N N . LEU A 1 79 ? -9.396 -12.423 1.682 1.00 98.75 79 LEU A N 1
ATOM 642 C CA . LEU A 1 79 ? -9.633 -11.204 2.465 1.00 98.75 79 LEU A CA 1
ATOM 643 C C . LEU A 1 79 ? -11.120 -10.838 2.524 1.00 98.75 79 LEU A C 1
ATOM 645 O O . LEU A 1 79 ? -11.642 -10.531 3.596 1.00 98.75 79 LEU A O 1
ATOM 649 N N . LYS A 1 80 ? -11.831 -10.931 1.395 1.00 98.38 80 LYS A N 1
ATOM 650 C CA . LYS A 1 80 ? -13.266 -10.643 1.339 1.00 98.38 80 LYS A CA 1
ATOM 651 C C . LYS A 1 80 ? -14.085 -11.586 2.217 1.00 98.38 80 LYS A C 1
ATOM 653 O O . LYS A 1 80 ? -15.002 -11.132 2.895 1.00 98.38 80 LYS A O 1
ATOM 658 N N . ARG A 1 81 ? -13.757 -12.882 2.245 1.00 98.25 81 ARG A N 1
ATOM 659 C CA . ARG A 1 81 ? -14.431 -13.852 3.129 1.00 98.25 81 ARG A CA 1
ATOM 660 C C . ARG A 1 81 ? -14.219 -13.515 4.602 1.00 98.25 81 ARG A C 1
ATOM 662 O O . ARG A 1 81 ? -15.166 -13.596 5.377 1.00 98.25 81 ARG A O 1
ATOM 669 N N . GLU A 1 82 ? -13.006 -13.112 4.974 1.00 98.50 82 GLU A N 1
ATOM 670 C CA . GLU A 1 82 ? -12.699 -12.687 6.344 1.00 98.50 82 GLU A CA 1
ATOM 671 C C . GLU A 1 82 ? -13.455 -11.409 6.723 1.00 98.50 82 GLU A C 1
ATOM 673 O O . GLU A 1 82 ? -14.031 -11.343 7.807 1.00 98.50 82 GLU A O 1
ATOM 678 N N . LEU A 1 83 ? -13.541 -10.427 5.819 1.00 98.50 83 LEU A N 1
ATOM 679 C CA . LEU A 1 83 ? -14.361 -9.227 6.017 1.00 98.50 83 LEU A CA 1
ATOM 680 C C . LEU A 1 83 ? -15.849 -9.564 6.173 1.00 98.50 83 LEU A C 1
ATOM 682 O O . LEU A 1 83 ? -16.496 -9.052 7.085 1.00 98.50 83 LEU A O 1
ATOM 686 N N . ASP A 1 84 ? -16.385 -10.447 5.329 1.00 98.00 84 ASP A N 1
ATOM 687 C CA . ASP A 1 84 ? -17.791 -10.865 5.385 1.00 98.00 84 ASP A CA 1
ATOM 688 C C . ASP A 1 84 ? -18.125 -11.612 6.677 1.00 98.00 84 ASP A C 1
ATOM 690 O O . ASP A 1 84 ? -19.204 -11.423 7.242 1.00 98.00 84 ASP A O 1
ATOM 694 N N . GLN A 1 85 ? -17.197 -12.434 7.170 1.00 98.31 85 GLN A N 1
ATOM 695 C CA . GLN A 1 85 ? -17.336 -13.099 8.460 1.00 98.31 85 GLN A CA 1
ATOM 696 C C . GLN A 1 85 ? -17.215 -12.108 9.624 1.00 98.31 85 GLN A C 1
ATOM 698 O O . GLN A 1 85 ? -17.939 -12.226 10.613 1.00 98.31 85 GLN A O 1
ATOM 703 N N . PHE A 1 86 ? -16.304 -11.140 9.524 1.00 98.62 86 PHE A N 1
ATOM 704 C CA . PHE A 1 86 ? -16.056 -10.163 10.578 1.00 98.62 86 PHE A CA 1
ATOM 705 C C . PHE A 1 86 ? -17.154 -9.097 10.682 1.00 98.62 86 PHE A C 1
ATOM 707 O O . PHE A 1 86 ? -17.369 -8.575 11.774 1.00 98.62 86 PHE A O 1
ATOM 714 N N . GLN A 1 87 ? -17.862 -8.794 9.591 1.00 98.19 87 GLN A N 1
ATOM 715 C CA . GLN A 1 87 ? -18.930 -7.787 9.535 1.00 98.19 87 GLN A CA 1
ATOM 716 C C . GLN A 1 87 ? -18.506 -6.445 10.168 1.00 98.19 87 GLN A C 1
ATOM 718 O O . GLN A 1 87 ? -19.057 -6.042 11.197 1.00 98.19 87 GLN A O 1
ATOM 723 N N . PRO A 1 88 ? -17.478 -5.773 9.617 1.00 98.62 88 PRO A N 1
ATOM 724 C CA . PRO A 1 88 ? -17.048 -4.475 10.122 1.00 98.62 88 PRO A CA 1
ATOM 725 C C . PRO A 1 88 ? -18.115 -3.399 9.885 1.00 98.62 88 PRO A C 1
ATOM 727 O O . PRO A 1 88 ? -18.731 -3.347 8.820 1.00 98.62 88 PRO A O 1
ATOM 730 N N . ASP A 1 89 ? -18.259 -2.484 10.845 1.00 98.75 89 ASP A N 1
ATOM 731 C CA . ASP A 1 89 ? -19.046 -1.256 10.677 1.00 98.75 89 ASP A CA 1
ATOM 732 C C . ASP A 1 89 ? -18.348 -0.273 9.722 1.00 98.75 89 ASP A C 1
ATOM 734 O O . ASP A 1 89 ? -18.997 0.544 9.069 1.00 98.75 89 ASP A O 1
ATOM 738 N N . LEU A 1 90 ? -17.014 -0.341 9.652 1.00 98.69 90 LEU A N 1
ATOM 739 C CA . LEU A 1 90 ? -16.188 0.420 8.721 1.00 98.69 90 LEU A CA 1
ATOM 740 C C . LEU A 1 90 ? -14.839 -0.255 8.455 1.00 98.69 90 LEU A C 1
ATOM 742 O O . LEU A 1 90 ? -14.309 -0.994 9.291 1.00 98.69 90 LEU A O 1
ATOM 746 N N . ILE A 1 91 ? -14.248 0.092 7.314 1.00 98.75 91 ILE A N 1
ATOM 747 C CA . ILE A 1 91 ? -12.853 -0.191 6.986 1.00 98.75 91 ILE A CA 1
ATOM 748 C C . ILE A 1 91 ? -12.048 1.098 7.151 1.00 98.75 91 ILE A C 1
ATOM 750 O O . ILE A 1 91 ? -12.288 2.085 6.460 1.00 98.75 91 ILE A O 1
ATOM 754 N N . VAL A 1 92 ? -11.064 1.099 8.041 1.00 98.81 92 VAL A N 1
ATOM 755 C CA . VAL A 1 92 ? -10.022 2.130 8.054 1.00 98.81 92 VAL A CA 1
ATOM 756 C C . VAL A 1 92 ? -8.952 1.687 7.069 1.00 98.81 92 VAL A C 1
ATOM 758 O O . VAL A 1 92 ? -8.320 0.652 7.275 1.00 98.81 92 VAL A O 1
ATOM 761 N N . LEU A 1 93 ? -8.780 2.446 5.989 1.00 98.75 93 LEU A N 1
ATOM 762 C CA . LEU A 1 93 ? -7.866 2.109 4.902 1.00 98.75 93 LEU A CA 1
ATOM 763 C C . LEU A 1 93 ? -6.619 2.988 4.989 1.00 98.75 93 LEU A C 1
ATOM 765 O O . LEU A 1 93 ? -6.661 4.161 4.620 1.00 98.75 93 LEU A O 1
ATOM 769 N N . LEU A 1 94 ? -5.519 2.421 5.474 1.00 98.81 94 LEU A N 1
ATOM 770 C CA . LEU A 1 94 ? -4.200 3.040 5.396 1.00 98.81 94 LEU A CA 1
ATOM 771 C C . LEU A 1 94 ? -3.675 2.860 3.971 1.00 98.81 94 LEU A C 1
ATOM 773 O O . LEU A 1 94 ? -3.706 1.743 3.456 1.00 98.81 94 LEU A O 1
ATOM 777 N N . TYR A 1 95 ? -3.198 3.933 3.348 1.00 97.38 95 TYR A N 1
ATOM 778 C CA . TYR A 1 95 ? -2.618 3.866 2.008 1.00 97.38 95 TYR A CA 1
ATOM 779 C C . TYR A 1 95 ? -1.450 4.834 1.856 1.00 97.38 95 TYR A C 1
ATOM 781 O O . TYR A 1 95 ? -1.398 5.887 2.505 1.00 97.38 95 TYR A O 1
ATOM 789 N N . ARG A 1 96 ? -0.524 4.477 0.967 1.00 94.06 96 ARG A N 1
ATOM 790 C CA . ARG A 1 96 ? 0.518 5.386 0.501 1.00 94.06 96 ARG A CA 1
ATOM 791 C C . ARG A 1 96 ? -0.082 6.378 -0.493 1.00 94.06 96 ARG A C 1
ATOM 793 O O . ARG A 1 96 ? -0.754 5.988 -1.439 1.00 94.06 96 ARG A O 1
ATOM 800 N N . ASP A 1 97 ? 0.208 7.659 -0.320 1.00 91.88 97 ASP A N 1
ATOM 801 C CA . ASP A 1 97 ? -0.078 8.696 -1.314 1.00 91.88 97 ASP A CA 1
ATOM 802 C C . ASP A 1 97 ? 1.236 9.342 -1.758 1.00 91.88 97 ASP A C 1
ATOM 804 O O . ASP A 1 97 ? 2.117 9.629 -0.946 1.00 91.88 97 ASP A O 1
ATOM 808 N N . SER A 1 98 ? 1.385 9.547 -3.065 1.00 85.00 98 SER A N 1
ATOM 809 C CA . SER A 1 98 ? 2.603 10.090 -3.667 1.00 85.00 98 SER A CA 1
ATOM 810 C C . SER A 1 98 ? 2.366 11.483 -4.253 1.00 85.00 98 SER A C 1
ATOM 812 O O . SER A 1 98 ? 2.647 11.718 -5.429 1.00 85.00 98 SER A O 1
ATOM 814 N N . ALA A 1 99 ? 1.881 12.409 -3.421 1.00 86.00 99 ALA A N 1
ATOM 815 C CA . ALA A 1 99 ? 1.524 13.780 -3.802 1.00 86.00 99 ALA A CA 1
ATOM 816 C C . ALA A 1 99 ? 0.370 13.862 -4.820 1.00 86.00 99 ALA A C 1
ATOM 818 O O . ALA A 1 99 ? 0.324 14.767 -5.653 1.00 86.00 99 ALA A O 1
ATOM 819 N N . GLU A 1 100 ? -0.581 12.931 -4.730 1.00 89.00 100 GLU A N 1
ATOM 820 C CA . GLU A 1 100 ? -1.799 12.942 -5.544 1.00 89.00 100 GLU A CA 1
ATOM 821 C C . GLU A 1 100 ? -2.895 13.751 -4.866 1.00 89.00 100 GLU A C 1
ATOM 823 O O . GLU A 1 100 ? -3.489 14.639 -5.477 1.00 89.00 100 GLU A O 1
ATOM 828 N N . THR A 1 101 ? -3.143 13.485 -3.581 1.00 90.06 101 THR A N 1
ATOM 829 C CA . THR A 1 101 ? -4.168 14.219 -2.831 1.00 90.06 101 THR A CA 1
ATOM 830 C C . THR A 1 101 ? -3.738 15.664 -2.578 1.00 90.06 101 THR A C 1
ATOM 832 O O . THR A 1 101 ? -4.531 16.592 -2.736 1.00 90.06 101 THR A O 1
ATOM 835 N N . PHE A 1 102 ? -2.469 15.866 -2.213 1.00 87.88 102 PHE A N 1
ATOM 836 C CA . PHE A 1 102 ? -1.881 17.182 -1.967 1.00 87.88 102 PHE A CA 1
ATOM 837 C C . PHE A 1 102 ? -0.720 17.426 -2.934 1.00 87.88 102 PHE A C 1
ATOM 839 O O . PHE A 1 102 ? 0.425 17.112 -2.629 1.00 87.88 102 PHE A O 1
ATOM 846 N N . ALA A 1 103 ? -1.004 18.021 -4.092 1.00 77.00 103 ALA A N 1
ATOM 847 C CA . ALA A 1 103 ? 0.025 18.365 -5.081 1.00 77.00 103 ALA A CA 1
ATOM 848 C C . ALA A 1 103 ? 0.828 19.642 -4.728 1.00 77.00 103 ALA A C 1
ATOM 850 O O . ALA A 1 103 ? 1.832 19.947 -5.367 1.00 77.00 103 ALA A O 1
ATOM 851 N N . GLY A 1 104 ? 0.376 20.415 -3.732 1.00 73.38 104 GLY A N 1
ATOM 852 C CA . GLY A 1 104 ? 1.006 21.668 -3.302 1.00 73.38 104 GLY A CA 1
ATOM 853 C C . GLY A 1 104 ? 2.160 21.484 -2.302 1.00 73.38 104 GLY A C 1
ATOM 854 O O . GLY A 1 104 ? 2.355 20.391 -1.777 1.00 73.38 104 GLY A O 1
ATOM 855 N N . PRO A 1 105 ? 2.912 22.554 -1.983 1.00 68.69 105 PRO A N 1
ATOM 856 C CA . PRO A 1 105 ? 4.049 22.494 -1.054 1.00 68.69 105 PRO A CA 1
ATOM 857 C C . PRO A 1 105 ? 3.641 22.190 0.400 1.00 68.69 105 PRO A C 1
ATOM 859 O O . PRO A 1 105 ? 4.420 21.623 1.163 1.00 68.69 105 PRO A O 1
ATOM 862 N N . GLU A 1 106 ? 2.408 22.520 0.788 1.00 74.62 106 GLU A N 1
ATOM 863 C CA . GLU A 1 106 ? 1.856 22.266 2.124 1.00 74.62 106 GLU A CA 1
ATOM 864 C C . GLU A 1 106 ? 1.209 20.873 2.212 1.00 74.62 106 GLU A C 1
ATOM 866 O O . GLU A 1 106 ? 0.010 20.728 2.457 1.00 74.62 106 GLU A O 1
ATOM 871 N N . ARG A 1 107 ? 1.998 19.817 1.986 1.00 85.19 107 ARG A N 1
ATOM 872 C CA . ARG A 1 107 ? 1.528 18.433 2.182 1.00 85.19 107 ARG A CA 1
ATOM 873 C C . ARG A 1 107 ? 1.597 18.081 3.667 1.00 85.19 107 ARG A C 1
ATOM 875 O O . ARG A 1 107 ? 2.642 18.334 4.252 1.00 85.19 107 ARG A O 1
ATOM 882 N N . PRO A 1 108 ? 0.583 17.492 4.310 1.00 91.50 108 PRO A N 1
ATOM 883 C CA . PRO A 1 108 ? 0.728 16.945 5.663 1.00 91.50 108 PRO A CA 1
ATOM 884 C C . PRO A 1 108 ? 1.533 15.626 5.661 1.00 91.50 108 PRO A C 1
ATOM 886 O O . PRO A 1 108 ? 1.629 14.965 4.631 1.00 91.50 108 PRO A O 1
ATOM 889 N N . LYS A 1 109 ? 2.103 15.219 6.810 1.00 92.31 109 LYS A N 1
ATOM 890 C CA . LYS A 1 109 ? 2.752 13.893 6.968 1.00 92.31 109 LYS A CA 1
ATOM 891 C C . LYS A 1 109 ? 1.760 12.744 6.737 1.00 92.31 109 LYS A C 1
ATOM 893 O O . LYS A 1 109 ? 2.099 11.732 6.131 1.00 92.31 109 LYS A O 1
ATOM 898 N N . PHE A 1 110 ? 0.547 12.923 7.254 1.00 96.06 110 PHE A N 1
ATOM 899 C CA . PHE A 1 110 ? -0.591 12.030 7.082 1.00 96.06 110 PHE A CA 1
ATOM 900 C C . PHE A 1 110 ? -1.903 12.806 7.276 1.00 96.06 110 PHE A C 1
ATOM 902 O O . PHE A 1 110 ? -1.920 13.902 7.854 1.00 96.06 110 PHE A O 1
ATOM 909 N N . TRP A 1 111 ? -3.010 12.254 6.790 1.00 96.81 111 TRP A N 1
ATOM 910 C CA . TRP A 1 111 ? -4.332 12.875 6.870 1.00 96.81 111 TRP A CA 1
ATOM 911 C C . TRP A 1 111 ? -5.441 11.843 7.012 1.00 96.81 111 TRP A C 1
ATOM 913 O O . TRP A 1 111 ? -5.264 10.681 6.665 1.00 96.81 111 TRP A O 1
ATOM 923 N N . ILE A 1 112 ? -6.598 12.291 7.495 1.00 98.00 112 ILE A N 1
ATOM 924 C CA . ILE A 1 112 ? -7.814 11.484 7.603 1.00 98.00 112 ILE A CA 1
ATOM 925 C C . ILE A 1 112 ? -8.859 12.067 6.656 1.00 98.00 112 ILE A C 1
ATOM 927 O O . ILE A 1 112 ? -9.249 13.230 6.787 1.00 98.00 112 ILE A O 1
ATOM 931 N N . SER A 1 113 ? -9.341 11.247 5.730 1.00 97.00 113 SER A N 1
ATOM 932 C CA . SER A 1 113 ? -10.483 11.570 4.880 1.00 97.00 113 SER A CA 1
ATOM 933 C C . SER A 1 113 ? -11.784 11.373 5.661 1.00 97.00 113 SER A C 1
ATOM 935 O O . SER A 1 113 ? -12.171 10.250 5.980 1.00 97.00 113 SER A O 1
ATOM 937 N N . ALA A 1 114 ? -12.468 12.475 5.966 1.00 96.69 114 ALA A N 1
ATOM 938 C CA . ALA A 1 114 ? -13.735 12.518 6.700 1.00 96.69 114 ALA A CA 1
ATOM 939 C C . ALA A 1 114 ? -14.941 12.746 5.769 1.00 96.69 114 ALA A C 1
ATOM 941 O O . ALA A 1 114 ? -15.934 13.363 6.169 1.00 96.69 114 ALA A O 1
ATOM 942 N N . HIS A 1 115 ? -14.825 12.261 4.532 1.00 92.94 115 HIS A N 1
ATOM 943 C CA . HIS A 1 115 ? -15.840 12.369 3.490 1.00 92.94 115 HIS A CA 1
ATOM 944 C C . HIS A 1 115 ? -17.113 11.616 3.888 1.00 92.94 115 HIS A C 1
ATOM 946 O O . HIS A 1 115 ? -17.045 10.561 4.518 1.00 92.94 115 HIS A O 1
ATOM 952 N N . GLU A 1 116 ? -18.272 12.131 3.483 1.00 94.25 116 GLU A N 1
ATOM 953 C CA . GLU A 1 116 ? -19.527 11.368 3.533 1.00 94.25 116 GLU A CA 1
ATOM 954 C C . GLU A 1 116 ? -19.575 10.344 2.395 1.00 94.25 116 GLU A C 1
ATOM 956 O O . GLU A 1 116 ? -19.980 9.199 2.584 1.00 94.25 116 GLU A O 1
ATOM 961 N N . GLN A 1 117 ? -19.130 10.744 1.202 1.00 94.12 117 GLN A N 1
ATOM 962 C CA . GLN A 1 117 ? -19.039 9.891 0.021 1.00 94.12 117 GLN A CA 1
ATOM 963 C C . GLN A 1 117 ? -17.866 10.330 -0.855 1.00 94.12 117 GLN A C 1
ATOM 965 O O . GLN A 1 117 ? -17.507 11.505 -0.901 1.00 94.12 117 GLN A O 1
ATOM 970 N N . VAL A 1 118 ? -17.296 9.382 -1.591 1.00 93.62 118 VAL A N 1
ATOM 971 C CA . VAL A 1 118 ? -16.267 9.616 -2.601 1.00 93.62 118 VAL A CA 1
ATOM 972 C C . VAL A 1 118 ? -16.787 9.105 -3.934 1.00 93.62 118 VAL A C 1
ATOM 974 O O . VAL A 1 118 ? -17.121 7.930 -4.067 1.00 93.62 118 VAL A O 1
ATOM 977 N N . ARG A 1 119 ? -16.827 9.984 -4.934 1.00 94.44 119 ARG A N 1
ATOM 978 C CA . ARG A 1 119 ? -17.106 9.615 -6.323 1.00 94.44 119 ARG A CA 1
ATOM 979 C C . ARG A 1 119 ? -15.789 9.331 -7.039 1.00 94.44 119 ARG A C 1
ATOM 981 O O . ARG A 1 119 ? -14.937 10.214 -7.086 1.00 94.44 119 ARG A O 1
ATOM 988 N N . ALA A 1 120 ? -15.641 8.136 -7.606 1.00 94.25 120 ALA A N 1
ATOM 989 C CA . ALA A 1 120 ? -14.392 7.699 -8.228 1.00 94.25 120 ALA A CA 1
ATOM 990 C C . ALA A 1 120 ? -14.627 6.881 -9.505 1.00 94.25 120 ALA A C 1
ATOM 992 O O . ALA A 1 120 ? -15.567 6.095 -9.590 1.00 94.25 120 ALA A O 1
ATOM 993 N N . GLN A 1 121 ? -13.741 7.035 -10.486 1.00 94.19 121 GLN A N 1
ATOM 994 C CA . GLN A 1 121 ? -13.593 6.125 -11.619 1.00 94.19 121 GLN A CA 1
ATOM 995 C C . GLN A 1 121 ? -12.612 5.024 -11.224 1.00 94.19 121 GLN A C 1
ATOM 997 O O . GLN A 1 121 ? -11.394 5.228 -11.209 1.00 94.19 121 GLN A O 1
ATOM 1002 N N . LEU A 1 122 ? -13.140 3.854 -10.867 1.00 94.81 122 LEU A N 1
ATOM 1003 C CA . LEU A 1 122 ? -12.328 2.740 -10.375 1.00 94.81 122 LEU A CA 1
ATOM 1004 C C . LEU A 1 122 ? -11.643 1.958 -11.506 1.00 94.81 122 LEU A C 1
ATOM 1006 O O . LEU A 1 122 ? -10.583 1.370 -11.290 1.00 94.81 122 LEU A O 1
ATOM 1010 N N . TYR A 1 123 ? -12.195 2.000 -12.723 1.00 93.88 123 TYR A N 1
ATOM 1011 C CA . TYR A 1 123 ? -11.762 1.177 -13.865 1.00 93.88 123 TYR A CA 1
ATOM 1012 C C . TYR A 1 123 ? -11.081 1.965 -14.993 1.00 93.88 123 TYR A C 1
ATOM 1014 O O . TYR A 1 123 ? -10.851 1.428 -16.078 1.00 93.88 123 TYR A O 1
ATOM 1022 N N . CYS A 1 124 ? -10.727 3.222 -14.721 1.00 92.88 124 CYS A N 1
ATOM 1023 C CA . CYS A 1 124 ? -9.895 4.059 -15.577 1.00 92.88 124 CYS A CA 1
ATOM 1024 C C . CYS A 1 124 ? -8.688 4.547 -14.775 1.00 92.88 124 CYS A C 1
ATOM 1026 O O . CYS A 1 124 ? -8.786 5.469 -13.964 1.00 92.88 124 CYS A O 1
ATOM 1028 N N . LEU A 1 125 ? -7.536 3.906 -14.969 1.00 92.44 125 LEU A N 1
ATOM 1029 C CA . LEU A 1 125 ? -6.313 4.291 -14.268 1.00 92.44 125 LEU A CA 1
ATOM 1030 C C . LEU A 1 125 ? -5.652 5.475 -14.997 1.00 92.44 125 LEU A C 1
ATOM 1032 O O . LEU A 1 125 ? -5.367 5.408 -16.196 1.00 92.44 125 LEU A O 1
ATOM 1036 N N . TRP A 1 126 ? -5.465 6.574 -14.256 1.00 89.62 126 TRP A N 1
ATOM 1037 C CA . TRP A 1 126 ? -4.870 7.848 -14.698 1.00 89.62 126 TRP A CA 1
ATOM 1038 C C . TRP A 1 126 ? -5.503 8.477 -15.954 1.00 89.62 126 TRP A C 1
ATOM 1040 O O . TRP A 1 126 ? -4.879 9.288 -16.632 1.00 89.62 126 TRP A O 1
ATOM 1050 N N . GLY A 1 127 ? -6.743 8.113 -16.292 1.00 88.50 127 GLY A N 1
ATOM 1051 C CA . GLY A 1 127 ? -7.453 8.657 -17.454 1.00 88.50 127 GLY A CA 1
ATOM 1052 C C . GLY A 1 127 ? -7.124 7.994 -18.798 1.00 88.50 127 GLY A C 1
ATOM 1053 O O . GLY A 1 127 ? -7.811 8.272 -19.780 1.00 88.50 127 GLY A O 1
ATOM 1054 N N . PHE A 1 128 ? -6.121 7.108 -18.876 1.00 90.38 128 PHE A N 1
ATOM 1055 C CA . PHE A 1 128 ? -5.677 6.526 -20.154 1.00 90.38 128 PHE A CA 1
ATOM 1056 C C . PHE A 1 128 ? -5.626 4.995 -20.185 1.00 90.38 128 PHE A C 1
ATOM 1058 O O . PHE A 1 128 ? -5.801 4.400 -21.252 1.00 90.38 128 PHE A O 1
ATOM 1065 N N . PHE A 1 129 ? -5.463 4.320 -19.046 1.00 94.38 129 PHE A N 1
ATOM 1066 C CA . PHE A 1 129 ? -5.609 2.868 -19.000 1.00 94.38 129 PHE A CA 1
ATOM 1067 C C . PHE A 1 129 ? -7.081 2.499 -18.848 1.00 94.38 129 PHE A C 1
ATOM 1069 O O . PHE A 1 129 ? -7.652 2.581 -17.763 1.00 94.38 129 PHE A O 1
ATOM 1076 N N . ARG A 1 130 ? -7.687 2.074 -19.957 1.00 94.56 130 ARG A N 1
ATOM 1077 C CA . ARG A 1 130 ? -9.134 1.810 -20.047 1.00 94.56 130 ARG A CA 1
ATOM 1078 C C . ARG A 1 130 ? -9.496 0.322 -20.101 1.00 94.56 130 ARG A C 1
ATOM 1080 O O . ARG A 1 130 ? -10.641 -0.043 -19.876 1.00 94.56 130 ARG A O 1
ATOM 1087 N N . GLY A 1 131 ? -8.527 -0.549 -20.391 1.00 95.50 131 GLY A N 1
ATOM 1088 C CA . GLY A 1 131 ? -8.728 -2.001 -20.402 1.00 95.50 131 GLY A CA 1
ATOM 1089 C C . GLY A 1 131 ? -8.638 -2.585 -18.995 1.00 95.50 131 GLY A C 1
ATOM 1090 O O . GLY A 1 131 ? -7.545 -2.975 -18.574 1.00 95.50 131 GLY A O 1
ATOM 1091 N N . ASN A 1 132 ? -9.762 -2.641 -18.280 1.00 96.06 132 ASN A N 1
ATOM 1092 C CA . ASN A 1 132 ? -9.826 -3.209 -16.932 1.00 96.06 132 ASN A CA 1
ATOM 1093 C C . ASN A 1 132 ? -10.037 -4.736 -16.945 1.00 96.06 132 ASN A C 1
ATOM 1095 O O . ASN A 1 132 ? -10.457 -5.318 -17.948 1.00 96.06 132 ASN A O 1
ATOM 1099 N N . TYR A 1 133 ? -9.711 -5.407 -15.838 1.00 97.19 133 TYR A N 1
ATOM 1100 C CA . TYR A 1 133 ? -9.836 -6.863 -15.705 1.00 97.19 133 TYR A CA 1
ATOM 1101 C C . TYR A 1 133 ? -11.271 -7.337 -15.973 1.00 97.19 133 TYR A C 1
ATOM 1103 O O . TYR A 1 133 ? -11.472 -8.337 -16.661 1.00 97.19 133 TYR A O 1
ATOM 1111 N N . PHE A 1 134 ? -12.246 -6.560 -15.512 1.00 96.62 134 PHE A N 1
ATOM 1112 C CA . PHE A 1 134 ? -13.649 -6.938 -15.420 1.00 96.62 134 PHE A CA 1
ATOM 1113 C C . PHE A 1 134 ? -14.484 -6.685 -16.680 1.00 96.62 134 PHE A C 1
ATOM 1115 O O . PHE A 1 134 ? -15.639 -7.095 -16.709 1.00 96.62 134 PHE A O 1
ATOM 1122 N N . GLU A 1 135 ? -13.913 -6.040 -17.704 1.00 95.06 135 GLU A N 1
ATOM 1123 C CA . GLU A 1 135 ? -14.637 -5.568 -18.902 1.00 95.06 135 GLU A CA 1
ATOM 1124 C C . GLU A 1 135 ? -15.763 -4.563 -18.591 1.00 95.06 135 GLU A C 1
ATOM 1126 O O . GLU A 1 135 ? -16.699 -4.402 -19.373 1.00 95.06 135 GLU A O 1
ATOM 1131 N N . ASP A 1 136 ? -15.670 -3.868 -17.455 1.00 94.75 136 ASP A N 1
ATOM 1132 C CA . ASP A 1 136 ? -16.621 -2.819 -17.091 1.00 94.75 136 ASP A CA 1
ATOM 1133 C C . ASP A 1 136 ? -16.373 -1.538 -17.898 1.00 94.75 136 ASP A C 1
ATOM 1135 O O . ASP A 1 136 ? -15.275 -1.308 -18.410 1.00 94.75 136 ASP A O 1
ATOM 1139 N N . ASP A 1 137 ? -17.383 -0.670 -17.967 1.00 95.44 137 ASP A N 1
ATOM 1140 C CA . ASP A 1 137 ? -17.246 0.659 -18.564 1.00 95.44 137 ASP A CA 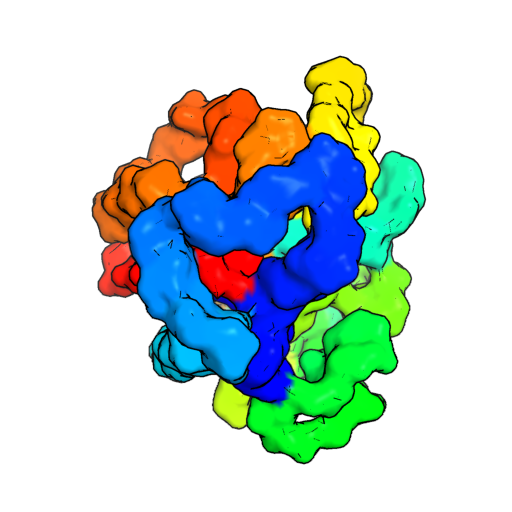1
ATOM 1141 C C . ASP A 1 137 ? -16.172 1.484 -17.817 1.00 95.44 137 ASP A C 1
ATOM 1143 O O . ASP A 1 137 ? -16.343 1.770 -16.627 1.00 95.44 137 ASP A O 1
ATOM 1147 N N . PRO A 1 138 ? -15.067 1.887 -18.477 1.00 94.25 138 PRO A N 1
ATOM 1148 C CA . PRO A 1 138 ? -14.025 2.698 -17.852 1.00 94.25 138 PRO A CA 1
ATOM 1149 C C . PRO A 1 138 ? -14.500 4.108 -17.469 1.00 94.25 138 PRO A C 1
ATOM 1151 O O . PRO A 1 138 ? -13.901 4.715 -16.586 1.00 94.25 138 PRO A O 1
ATOM 1154 N N . ASP A 1 139 ? -15.556 4.640 -18.091 1.00 93.12 139 ASP A N 1
ATOM 1155 C CA . ASP A 1 139 ? -16.084 5.968 -17.754 1.00 93.12 139 ASP A CA 1
ATOM 1156 C C . ASP A 1 139 ? -17.098 5.929 -16.602 1.00 93.12 139 ASP A C 1
ATOM 1158 O O . ASP A 1 139 ? -17.523 6.983 -16.111 1.00 93.12 139 ASP A O 1
ATOM 1162 N N . ARG A 1 140 ? -17.447 4.725 -16.125 1.00 93.25 140 ARG A N 1
ATOM 1163 C CA . ARG A 1 140 ? -18.312 4.524 -14.963 1.00 93.25 140 ARG A CA 1
ATOM 1164 C C . ARG A 1 140 ? -17.732 5.212 -13.734 1.00 93.25 140 ARG A C 1
ATOM 1166 O O . ARG A 1 140 ? -16.541 5.124 -13.438 1.00 93.25 140 ARG A O 1
ATOM 1173 N N . PHE A 1 141 ? -18.625 5.840 -12.979 1.00 93.62 141 PHE A N 1
ATOM 1174 C CA . PHE A 1 141 ? -18.334 6.320 -11.639 1.00 93.62 141 PHE A CA 1
ATOM 1175 C C . PHE A 1 141 ? -18.994 5.411 -10.612 1.00 93.62 141 PHE A C 1
ATOM 1177 O O . PHE A 1 141 ? -20.180 5.101 -10.723 1.00 93.62 141 PHE A O 1
ATOM 1184 N N . ASP A 1 142 ? -18.228 5.052 -9.595 1.00 95.06 142 ASP A N 1
ATOM 1185 C CA . ASP A 1 142 ? -18.693 4.366 -8.402 1.00 95.06 142 ASP A CA 1
ATOM 1186 C C . ASP A 1 142 ? -18.713 5.341 -7.220 1.00 95.06 142 ASP A C 1
ATOM 1188 O O . ASP A 1 142 ? -18.011 6.361 -7.207 1.00 95.06 142 ASP A O 1
ATOM 1192 N N . LEU A 1 143 ? -19.547 5.031 -6.230 1.00 95.19 143 LEU A N 1
ATOM 1193 C CA . LEU A 1 143 ? -19.634 5.771 -4.977 1.00 95.19 143 LEU A CA 1
ATOM 1194 C C . LEU A 1 143 ? -19.096 4.899 -3.848 1.00 95.19 143 LEU A C 1
ATOM 1196 O O . LEU A 1 143 ? -19.643 3.835 -3.567 1.00 95.19 143 LEU A O 1
ATOM 1200 N N . LEU A 1 144 ? -18.050 5.374 -3.180 1.00 96.12 144 LEU A N 1
ATOM 1201 C CA . LEU A 1 144 ? -17.555 4.794 -1.937 1.00 96.12 144 LEU A CA 1
ATOM 1202 C C . LEU A 1 144 ? -18.165 5.590 -0.784 1.00 96.12 144 LEU A C 1
ATOM 1204 O O . LEU A 1 144 ? -18.003 6.808 -0.717 1.00 96.12 144 LEU A O 1
ATOM 1208 N N . THR A 1 145 ? -18.888 4.927 0.115 1.00 96.56 145 THR A N 1
ATOM 1209 C CA . THR A 1 145 ? -19.437 5.599 1.303 1.00 96.56 145 THR A CA 1
ATOM 1210 C C . THR A 1 145 ? -18.333 5.810 2.330 1.00 96.56 145 THR A C 1
ATOM 1212 O O . THR A 1 145 ? -17.544 4.905 2.592 1.00 96.56 145 THR A O 1
ATOM 1215 N N . GLY A 1 146 ? -18.259 7.007 2.899 1.00 97.12 146 GLY A N 1
ATOM 1216 C CA . GLY A 1 146 ? -17.353 7.319 3.993 1.00 97.12 146 GLY A CA 1
ATOM 1217 C C . GLY A 1 146 ? -18.017 7.160 5.361 1.00 97.12 146 GLY A C 1
ATOM 1218 O O . GLY A 1 146 ? -19.224 6.953 5.468 1.00 97.12 146 GLY A O 1
ATOM 1219 N N . HIS A 1 147 ? -17.232 7.251 6.436 1.00 97.88 147 HIS A N 1
A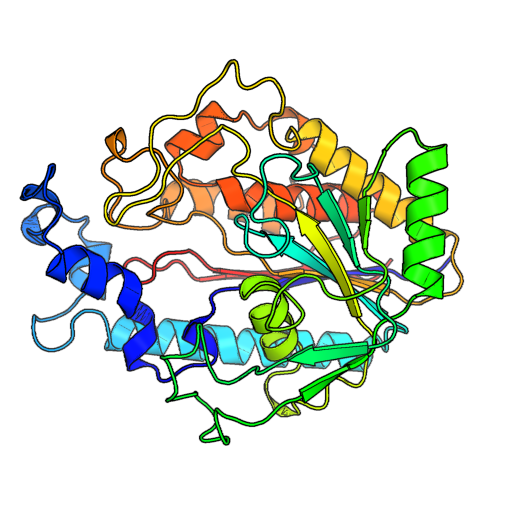TOM 1220 C CA . HIS A 1 147 ? -17.755 7.186 7.806 1.00 97.88 147 HIS A CA 1
ATOM 1221 C C . HIS A 1 147 ? -17.281 8.383 8.645 1.00 97.88 147 HIS A C 1
ATOM 1223 O O . HIS A 1 147 ? -16.500 8.251 9.598 1.00 97.88 147 HIS A O 1
ATOM 1229 N N . ARG A 1 148 ? -17.803 9.574 8.328 1.00 97.69 148 ARG A N 1
ATOM 1230 C CA . ARG A 1 148 ? -17.428 10.845 8.971 1.00 97.69 148 ARG A CA 1
ATOM 1231 C C . ARG A 1 148 ? -17.411 10.809 10.510 1.00 97.69 148 ARG A C 1
ATOM 1233 O O . ARG A 1 148 ? -16.419 11.265 11.079 1.00 97.69 148 ARG A O 1
ATOM 1240 N N . PRO A 1 149 ? -18.399 10.228 11.226 1.00 98.00 149 PRO A N 1
ATOM 1241 C CA . PRO A 1 149 ? -18.349 10.180 12.691 1.00 98.00 149 PRO A CA 1
ATOM 1242 C C . PRO A 1 149 ? -17.125 9.444 13.255 1.00 98.00 149 PRO A C 1
ATOM 1244 O O . PRO A 1 149 ? -16.604 9.831 14.297 1.00 98.00 149 PRO A O 1
ATOM 1247 N N . ALA A 1 150 ? -16.647 8.409 12.561 1.00 98.31 150 ALA A N 1
ATOM 1248 C CA . ALA A 1 150 ? -15.487 7.626 12.980 1.00 98.31 150 ALA A CA 1
ATOM 1249 C C . ALA A 1 150 ? -14.182 8.352 12.641 1.00 98.31 150 ALA A C 1
ATOM 1251 O O . ALA A 1 150 ? -13.276 8.393 13.469 1.00 98.31 150 ALA A O 1
ATOM 1252 N N . ALA A 1 151 ? -14.122 8.997 11.471 1.00 98.44 151 ALA A N 1
ATOM 1253 C CA . ALA A 1 151 ? -13.007 9.858 11.087 1.00 98.44 151 ALA A CA 1
ATOM 1254 C C . ALA A 1 151 ? -12.797 11.006 12.093 1.00 98.44 151 ALA A C 1
ATOM 1256 O O . ALA A 1 151 ? -11.682 11.228 12.561 1.00 98.44 151 ALA A O 1
ATOM 1257 N N . MET A 1 152 ? -13.876 11.694 12.484 1.00 98.12 152 MET A N 1
ATOM 1258 C CA . MET A 1 152 ? -13.811 12.795 13.452 1.00 98.12 152 MET A CA 1
ATOM 1259 C C . MET A 1 152 ? -13.507 12.317 14.876 1.00 98.12 152 MET A C 1
ATOM 1261 O O . MET A 1 152 ? -12.774 12.995 15.596 1.00 98.12 152 MET A O 1
ATOM 1265 N N . HIS A 1 153 ? -14.030 11.149 15.274 1.00 98.12 153 HIS A N 1
ATOM 1266 C CA . HIS A 1 153 ? -13.671 10.499 16.540 1.00 98.12 153 HIS A CA 1
ATOM 1267 C C . HIS A 1 153 ? -12.163 10.234 16.609 1.00 98.12 153 HIS A C 1
ATOM 1269 O O . HIS A 1 153 ? -11.505 10.663 17.557 1.00 98.12 153 HIS A O 1
ATOM 1275 N N . LEU A 1 154 ? -11.606 9.608 15.567 1.00 98.56 154 LEU A N 1
ATOM 1276 C CA . LEU A 1 154 ? -10.176 9.331 15.477 1.00 98.56 154 LEU A CA 1
ATOM 1277 C C . LEU A 1 154 ? -9.348 10.622 15.493 1.00 98.56 154 LEU A C 1
ATOM 1279 O O . LEU A 1 154 ? -8.396 10.723 16.261 1.00 98.56 154 LEU A O 1
ATOM 1283 N N . ALA A 1 155 ? -9.716 11.624 14.692 1.00 98.31 155 ALA A N 1
ATOM 1284 C CA . ALA A 1 155 ? -9.004 12.901 14.647 1.00 98.31 155 ALA A CA 1
ATOM 1285 C C . ALA A 1 155 ? -8.966 13.598 16.021 1.00 98.31 155 ALA A C 1
ATOM 1287 O O . ALA A 1 155 ? -7.935 14.148 16.414 1.00 98.31 155 ALA A O 1
ATOM 1288 N N . GLY A 1 156 ? -10.074 13.550 16.772 1.00 98.06 156 GLY A N 1
ATOM 1289 C CA . GLY A 1 156 ? -10.151 14.076 18.135 1.00 98.06 156 GLY A CA 1
ATOM 1290 C C . GLY A 1 156 ? -9.220 13.346 19.106 1.00 98.06 156 GLY A C 1
ATOM 1291 O O . GLY A 1 156 ? -8.483 13.996 19.849 1.00 98.06 156 GLY A O 1
ATOM 1292 N N . ASP A 1 157 ? -9.214 12.013 19.064 1.00 98.06 157 ASP A N 1
ATOM 1293 C CA . ASP A 1 157 ? -8.346 11.176 19.900 1.00 98.06 157 ASP A CA 1
ATOM 1294 C C . ASP A 1 157 ? -6.855 11.372 19.573 1.00 98.06 157 ASP A C 1
ATOM 1296 O O . ASP A 1 157 ? -6.041 11.528 20.485 1.00 98.06 157 ASP A O 1
ATOM 1300 N N . LEU A 1 158 ? -6.488 11.424 18.287 1.00 98.25 158 LEU A N 1
ATOM 1301 C CA . LEU A 1 158 ? -5.107 11.681 17.861 1.00 98.25 158 LEU A CA 1
ATOM 1302 C C . LEU A 1 158 ? -4.627 13.054 18.337 1.00 98.25 158 LEU A C 1
ATOM 1304 O O . LEU A 1 158 ? -3.542 13.159 18.911 1.00 98.25 158 LEU A O 1
ATOM 1308 N N . LYS A 1 159 ? -5.466 14.090 18.203 1.00 97.44 159 LYS A N 1
ATOM 1309 C CA . LYS A 1 159 ? -5.159 15.432 18.711 1.00 97.44 159 LYS A CA 1
ATOM 1310 C C . LYS A 1 159 ? -4.925 15.433 20.225 1.00 97.44 159 LYS A C 1
ATOM 1312 O O . LYS A 1 159 ? -3.980 16.065 20.688 1.00 97.44 159 LYS A O 1
ATOM 1317 N N . GLN A 1 160 ? -5.749 14.725 21.003 1.00 97.19 160 GLN A N 1
ATOM 1318 C CA . GLN A 1 160 ? -5.551 14.594 22.455 1.00 97.19 160 GLN A CA 1
ATOM 1319 C C . GLN A 1 160 ? -4.249 13.862 22.809 1.00 97.19 160 GLN A C 1
ATOM 1321 O O . GLN A 1 160 ? -3.637 14.165 23.830 1.00 97.19 160 GLN A O 1
ATOM 1326 N N . ALA A 1 161 ? -3.808 12.934 21.958 1.00 96.75 161 ALA A N 1
ATOM 1327 C CA . ALA A 1 161 ? -2.530 12.240 22.087 1.00 96.75 161 ALA A CA 1
ATOM 1328 C C . ALA A 1 161 ? -1.322 13.055 21.571 1.00 96.75 161 ALA A C 1
ATOM 1330 O O . ALA A 1 161 ? -0.206 12.538 21.573 1.00 96.75 161 ALA A O 1
ATOM 1331 N N . GLY A 1 162 ? -1.521 14.303 21.127 1.00 96.06 162 GLY A N 1
ATOM 1332 C CA . GLY A 1 162 ? -0.462 15.155 20.576 1.00 96.06 162 GLY A CA 1
ATOM 1333 C C . GLY A 1 162 ? -0.034 14.793 19.149 1.00 96.06 162 GLY A C 1
ATOM 1334 O O . GLY A 1 162 ? 1.001 15.265 18.689 1.00 96.06 162 GLY A O 1
ATOM 1335 N N . LEU A 1 163 ? -0.812 13.965 18.445 1.00 95.31 163 LEU A N 1
ATOM 1336 C CA . LEU A 1 163 ? -0.592 13.611 17.044 1.00 95.31 163 LEU A CA 1
ATOM 1337 C C . LEU A 1 163 ? -1.482 14.489 16.160 1.00 95.31 163 LEU A C 1
ATOM 1339 O O . LEU A 1 163 ? -2.670 14.218 15.973 1.00 95.31 163 LEU A O 1
ATOM 1343 N N . GLU A 1 164 ? -0.915 15.567 15.624 1.00 89.56 164 GLU A N 1
ATOM 1344 C CA . GLU A 1 164 ? -1.638 16.439 14.699 1.00 89.56 164 GLU A CA 1
ATOM 1345 C C . GLU A 1 164 ? -1.835 15.755 13.343 1.00 89.56 164 GLU A C 1
ATOM 1347 O O . GLU A 1 164 ? -0.892 15.253 12.732 1.00 89.56 164 GLU A O 1
ATOM 1352 N N . CYS A 1 165 ? -3.077 15.758 12.859 1.00 93.38 165 CYS A N 1
ATOM 1353 C CA . CYS A 1 165 ? -3.447 15.235 11.551 1.00 93.38 165 CYS A CA 1
ATOM 1354 C C . CYS A 1 165 ? -4.224 16.289 10.762 1.00 93.38 165 CYS A C 1
ATOM 1356 O O . CYS A 1 165 ? -4.985 17.084 11.325 1.00 93.38 165 CYS A O 1
ATOM 1358 N N . ARG A 1 166 ? -4.071 16.281 9.437 1.00 95.19 166 ARG A N 1
ATOM 1359 C CA . ARG A 1 166 ? -4.966 17.036 8.560 1.00 95.19 166 ARG A CA 1
ATOM 1360 C C . ARG A 1 166 ? -6.262 16.245 8.399 1.00 95.19 166 ARG A C 1
ATOM 1362 O O . ARG A 1 166 ? -6.233 15.111 7.937 1.00 95.19 166 ARG A O 1
ATOM 1369 N N . VAL A 1 167 ? -7.397 16.845 8.741 1.00 96.88 167 VAL A N 1
ATOM 1370 C CA . VAL A 1 167 ? -8.714 16.305 8.372 1.00 96.88 167 VAL A CA 1
ATOM 1371 C C . VAL A 1 167 ? -9.112 16.874 7.015 1.00 96.88 167 VAL A C 1
ATOM 1373 O O . VAL A 1 167 ? -8.981 18.080 6.787 1.00 96.88 167 VAL A O 1
ATOM 1376 N N . VAL A 1 168 ? -9.563 15.999 6.120 1.00 95.50 168 VAL A N 1
ATOM 1377 C CA . VAL A 1 168 ? -10.028 16.348 4.779 1.00 95.50 168 VAL A CA 1
ATOM 1378 C C . VAL A 1 168 ? -11.526 16.082 4.706 1.00 95.50 168 VAL A C 1
ATOM 1380 O O . VAL A 1 168 ? -11.952 14.932 4.641 1.00 95.50 168 VAL A O 1
ATOM 1383 N N . ASP A 1 169 ? -12.327 17.144 4.761 1.00 91.19 169 ASP A N 1
ATOM 1384 C CA . ASP A 1 169 ? -13.789 17.033 4.778 1.00 91.19 169 ASP A CA 1
ATOM 1385 C C . ASP A 1 169 ? -14.356 16.649 3.406 1.00 91.19 169 ASP A C 1
ATOM 1387 O O . ASP A 1 169 ? -15.184 15.748 3.318 1.00 91.19 169 ASP A O 1
ATOM 1391 N N . GLU A 1 170 ? -13.828 17.233 2.331 1.00 89.81 170 GLU A N 1
ATOM 1392 C CA . GLU A 1 170 ? -14.267 16.996 0.950 1.00 89.81 170 GLU A CA 1
ATOM 1393 C C . GLU A 1 170 ? -13.118 16.463 0.082 1.00 89.81 170 GLU A C 1
ATOM 1395 O O . GLU A 1 170 ? -11.969 16.861 0.305 1.00 89.81 170 GLU A O 1
ATOM 1400 N N . PRO A 1 171 ? -13.379 15.576 -0.896 1.00 89.31 171 PRO A N 1
ATOM 1401 C CA . PRO A 1 171 ? -12.330 15.036 -1.755 1.00 89.31 171 PRO A CA 1
ATOM 1402 C C . PRO A 1 171 ? -11.566 16.137 -2.511 1.00 89.31 171 PRO A C 1
ATOM 1404 O O . PRO A 1 171 ? -12.164 16.938 -3.226 1.00 89.31 171 PRO A O 1
ATOM 1407 N N . ILE A 1 172 ? -10.237 16.173 -2.358 1.00 89.75 172 ILE A N 1
ATOM 1408 C CA . ILE A 1 172 ? -9.357 17.148 -3.036 1.00 89.75 172 ILE A CA 1
ATOM 1409 C C . ILE A 1 172 ? -8.906 16.617 -4.401 1.00 89.75 172 ILE A C 1
ATOM 1411 O O . ILE A 1 172 ? -8.811 17.369 -5.371 1.00 89.75 172 ILE A O 1
ATOM 1415 N N . HIS A 1 173 ? -8.616 15.317 -4.480 1.00 89.06 173 HIS A N 1
ATOM 1416 C CA . HIS A 1 173 ? -8.167 14.681 -5.711 1.00 89.06 173 HIS A CA 1
ATOM 1417 C C . HIS A 1 173 ? -9.309 14.629 -6.736 1.00 89.06 173 HIS A C 1
ATOM 1419 O O . HIS A 1 173 ? -10.454 14.340 -6.391 1.00 89.06 173 HIS A O 1
ATOM 1425 N N . ALA A 1 174 ? -9.001 14.851 -8.018 1.00 87.62 174 ALA A N 1
ATOM 1426 C CA . ALA A 1 174 ? -10.012 14.899 -9.081 1.00 87.62 174 ALA A CA 1
ATOM 1427 C C . ALA A 1 174 ? -10.794 13.581 -9.239 1.00 87.62 174 ALA A C 1
ATOM 1429 O O . ALA A 1 174 ? -11.961 13.598 -9.625 1.00 87.62 174 ALA A O 1
ATOM 1430 N N . ASN A 1 175 ? -10.167 12.447 -8.905 1.00 89.12 175 ASN A N 1
ATOM 1431 C CA . ASN A 1 175 ? -10.813 11.130 -8.875 1.00 89.12 175 ASN A CA 1
ATOM 1432 C C . ASN A 1 175 ? -11.319 10.733 -7.473 1.00 89.12 175 ASN A C 1
ATOM 1434 O O . ASN A 1 175 ? -11.483 9.553 -7.170 1.00 89.12 175 ASN A O 1
ATOM 1438 N N . GLY A 1 176 ? -11.478 11.708 -6.579 1.00 91.00 176 GLY A N 1
ATOM 1439 C CA . GLY A 1 176 ? -11.880 11.515 -5.192 1.00 91.00 176 GLY A CA 1
ATOM 1440 C C . GLY A 1 176 ? -10.716 11.154 -4.262 1.00 91.00 176 GLY A C 1
ATOM 1441 O O . GLY A 1 176 ? -10.414 11.893 -3.329 1.00 91.00 176 GLY A O 1
ATOM 1442 N N . LEU A 1 177 ? -10.029 10.044 -4.535 1.00 93.62 177 LEU A N 1
ATOM 1443 C CA . LEU A 1 177 ? -8.855 9.577 -3.780 1.00 93.62 177 LEU A CA 1
ATOM 1444 C C . LEU A 1 177 ? -7.691 9.255 -4.730 1.00 93.62 177 LEU A C 1
ATOM 1446 O O . LEU A 1 177 ? -7.911 9.086 -5.934 1.00 93.62 177 LEU A O 1
ATOM 1450 N N . GLY A 1 178 ? -6.472 9.172 -4.189 1.00 93.19 178 GLY A N 1
ATOM 1451 C CA . GLY A 1 178 ? -5.286 8.713 -4.923 1.00 93.19 178 GLY A CA 1
ATOM 1452 C C . GLY A 1 178 ? -5.414 7.260 -5.395 1.00 93.19 178 GLY A C 1
ATOM 1453 O O . GLY A 1 178 ? -6.213 6.480 -4.861 1.00 93.19 178 GLY A O 1
ATOM 1454 N N . HIS A 1 179 ? -4.645 6.881 -6.419 1.00 94.81 179 HIS A N 1
ATOM 1455 C CA . HIS A 1 179 ? -4.845 5.595 -7.099 1.00 94.81 179 HIS A CA 1
ATOM 1456 C C . HIS A 1 179 ? -4.642 4.368 -6.202 1.00 94.81 179 HIS A C 1
ATOM 1458 O O . HIS A 1 179 ? -5.350 3.381 -6.405 1.00 94.81 179 HIS A O 1
ATOM 1464 N N . ASN A 1 180 ? -3.763 4.441 -5.201 1.00 95.50 180 ASN A N 1
ATOM 1465 C CA . ASN A 1 180 ? -3.494 3.346 -4.262 1.00 95.50 180 ASN A CA 1
ATOM 1466 C C . ASN A 1 180 ? -4.680 3.068 -3.327 1.00 95.50 180 ASN A C 1
ATOM 1468 O O . ASN A 1 180 ? -5.076 1.915 -3.129 1.00 95.50 180 ASN A O 1
ATOM 1472 N N . ALA A 1 181 ? -5.333 4.122 -2.824 1.00 96.50 181 ALA A N 1
ATOM 1473 C CA . ALA A 1 181 ? -6.565 3.978 -2.047 1.00 96.50 181 ALA A CA 1
ATOM 1474 C C . ALA A 1 181 ? -7.681 3.339 -2.887 1.00 96.50 181 ALA A C 1
ATOM 1476 O O . ALA A 1 181 ? -8.377 2.434 -2.425 1.00 96.50 181 ALA A O 1
ATOM 1477 N N . LEU A 1 182 ? -7.840 3.789 -4.136 1.00 96.19 182 LEU A N 1
ATOM 1478 C CA . LEU A 1 182 ? -8.863 3.262 -5.041 1.00 96.19 182 LEU A CA 1
ATOM 1479 C C . LEU A 1 182 ? -8.583 1.812 -5.453 1.00 96.19 182 LEU A C 1
ATOM 1481 O O . LEU A 1 182 ? -9.514 1.011 -5.512 1.00 96.19 182 LEU A O 1
ATOM 1485 N N . ALA A 1 183 ? -7.319 1.459 -5.706 1.00 97.25 183 ALA A N 1
ATOM 1486 C CA . ALA A 1 183 ? -6.904 0.084 -5.970 1.00 97.25 183 ALA A CA 1
ATOM 1487 C C . ALA A 1 183 ? -7.286 -0.821 -4.798 1.00 97.25 183 ALA A C 1
ATOM 1489 O O . ALA A 1 183 ? -8.018 -1.791 -4.975 1.00 97.25 183 ALA A O 1
ATOM 1490 N N . SER A 1 184 ? -6.892 -0.427 -3.588 1.00 97.94 184 SER A N 1
ATOM 1491 C CA . SER A 1 184 ? -7.163 -1.177 -2.365 1.00 97.94 184 SER A CA 1
ATOM 1492 C C . SER A 1 184 ? -8.659 -1.353 -2.102 1.00 97.94 184 SER A C 1
ATOM 1494 O O . SER A 1 184 ? -9.092 -2.441 -1.733 1.00 97.94 184 SER A O 1
ATOM 1496 N N . ALA A 1 185 ? -9.478 -0.323 -2.349 1.00 97.25 185 ALA A N 1
ATOM 1497 C CA . ALA A 1 185 ? -10.933 -0.432 -2.242 1.00 97.25 185 ALA A CA 1
ATOM 1498 C C . ALA A 1 185 ? -11.510 -1.482 -3.213 1.00 97.25 185 ALA A C 1
ATOM 1500 O O . ALA A 1 185 ? -12.347 -2.289 -2.813 1.00 97.25 185 ALA A O 1
ATOM 1501 N N . VAL A 1 186 ? -11.034 -1.512 -4.466 1.00 97.88 186 VAL A N 1
ATOM 1502 C CA . VAL A 1 186 ? -11.415 -2.543 -5.451 1.00 97.88 186 VAL A CA 1
ATOM 1503 C C . VAL A 1 186 ? -10.943 -3.923 -5.010 1.00 97.88 186 VAL A C 1
ATOM 1505 O O . VAL A 1 186 ? -11.705 -4.879 -5.094 1.00 97.88 186 VAL A O 1
ATOM 1508 N N . HIS A 1 187 ? -9.713 -4.042 -4.520 1.00 98.50 187 HIS A N 1
ATOM 1509 C CA . HIS A 1 187 ? -9.126 -5.314 -4.110 1.00 98.50 187 HIS A CA 1
ATOM 1510 C C . HIS A 1 187 ? -9.843 -5.919 -2.891 1.00 98.50 187 HIS A C 1
ATOM 1512 O O . HIS A 1 187 ? -10.100 -7.120 -2.867 1.00 98.50 187 HIS A O 1
ATOM 1518 N N . LEU A 1 188 ? -10.259 -5.099 -1.920 1.00 98.38 188 LEU A N 1
ATOM 1519 C CA . LEU A 1 188 ? -11.027 -5.556 -0.755 1.00 98.38 188 LEU A CA 1
ATOM 1520 C C . LEU A 1 188 ? -12.449 -6.019 -1.097 1.00 98.38 188 LEU A C 1
ATOM 1522 O O . LEU A 1 188 ? -13.048 -6.720 -0.289 1.00 98.38 188 LEU A O 1
ATOM 1526 N N . ASP A 1 189 ? -12.990 -5.658 -2.263 1.00 97.25 189 ASP A N 1
ATOM 1527 C CA . ASP A 1 189 ? -14.318 -6.081 -2.726 1.00 97.25 189 ASP A CA 1
ATOM 1528 C C . ASP A 1 189 ? -14.287 -6.614 -4.170 1.00 97.25 189 ASP A C 1
ATOM 1530 O O . ASP A 1 189 ? -15.182 -6.349 -4.972 1.00 97.25 189 ASP A O 1
ATOM 1534 N N . TRP A 1 190 ? -13.233 -7.372 -4.495 1.00 97.69 190 TRP A N 1
ATOM 1535 C CA . TRP A 1 190 ? -12.859 -7.752 -5.862 1.00 97.69 190 TRP A CA 1
ATOM 1536 C C . TRP A 1 190 ? -13.989 -8.360 -6.702 1.00 97.69 190 TRP A C 1
ATOM 1538 O O . TRP A 1 190 ? -14.180 -7.977 -7.856 1.00 97.69 190 TRP A O 1
ATOM 1548 N N . ASP A 1 191 ? -14.744 -9.307 -6.141 1.00 94.56 191 ASP A N 1
ATOM 1549 C CA . ASP A 1 191 ? -15.800 -10.003 -6.883 1.00 94.56 191 ASP A CA 1
ATOM 1550 C C . ASP A 1 191 ? -17.091 -9.171 -6.951 1.00 94.56 191 ASP A C 1
ATOM 1552 O O . ASP A 1 191 ? -17.670 -8.999 -8.027 1.00 94.56 191 ASP A O 1
ATOM 1556 N N . GLN A 1 192 ? -17.568 -8.664 -5.805 1.00 92.06 192 GLN A N 1
ATOM 1557 C CA . GLN A 1 192 ? -18.904 -8.063 -5.718 1.00 92.06 192 GLN A CA 1
ATOM 1558 C C . GLN A 1 192 ? -18.919 -6.615 -6.197 1.00 92.06 192 GLN A C 1
ATOM 1560 O O . GLN A 1 192 ? -19.889 -6.215 -6.842 1.00 92.06 192 GLN A O 1
ATOM 1565 N N . ARG A 1 193 ? -17.861 -5.853 -5.887 1.00 93.88 193 ARG A N 1
ATOM 1566 C CA . ARG A 1 193 ? -17.648 -4.457 -6.304 1.00 93.88 193 ARG A CA 1
ATOM 1567 C C . ARG A 1 193 ? -18.864 -3.576 -6.012 1.00 93.88 193 ARG A C 1
ATOM 1569 O O . ARG A 1 193 ? -19.302 -2.785 -6.846 1.00 93.88 193 ARG A O 1
ATOM 1576 N N . LYS A 1 194 ? -19.435 -3.781 -4.820 1.00 93.19 194 LYS A N 1
ATOM 1577 C CA . LYS A 1 194 ? -20.583 -3.056 -4.259 1.00 93.19 194 LYS A CA 1
ATOM 1578 C C . LYS A 1 194 ? -20.160 -2.006 -3.238 1.00 93.19 194 LYS A C 1
ATOM 1580 O O . LYS A 1 194 ? -20.945 -1.104 -2.973 1.00 93.19 194 LYS A O 1
ATOM 1585 N N . PHE A 1 195 ? -18.972 -2.151 -2.646 1.00 95.50 195 PHE A N 1
ATOM 1586 C CA . PHE A 1 195 ? -18.383 -1.216 -1.682 1.00 95.50 195 PHE A CA 1
ATOM 1587 C C . PHE A 1 195 ? -19.326 -0.895 -0.511 1.00 95.50 195 PHE A C 1
ATOM 1589 O O . PHE A 1 195 ? -19.478 0.252 -0.099 1.00 95.50 195 PHE A O 1
ATOM 1596 N N . ALA A 1 196 ? -20.003 -1.931 -0.000 1.00 94.88 196 ALA A N 1
ATOM 1597 C CA . ALA A 1 196 ? -21.098 -1.785 0.960 1.00 94.88 196 ALA A CA 1
ATOM 1598 C C . ALA A 1 196 ? -20.641 -1.361 2.366 1.00 94.88 196 ALA A C 1
ATOM 1600 O O . ALA A 1 196 ? -21.422 -0.767 3.108 1.00 94.88 196 ALA A O 1
ATOM 1601 N N . THR A 1 197 ? -19.399 -1.671 2.742 1.00 97.75 197 THR A N 1
ATOM 1602 C CA . THR A 1 197 ? -18.828 -1.236 4.018 1.00 97.75 197 THR A CA 1
ATOM 1603 C C . THR A 1 197 ? -18.221 0.159 3.862 1.00 97.75 197 THR A C 1
ATOM 1605 O O . THR A 1 197 ? -17.365 0.340 2.993 1.00 97.75 197 THR A O 1
ATOM 1608 N N . PRO A 1 198 ? -18.602 1.134 4.706 1.00 98.19 198 PRO A N 1
ATOM 1609 C CA . PRO A 1 198 ? -18.010 2.463 4.683 1.00 98.19 198 PRO A CA 1
ATOM 1610 C C . PRO A 1 198 ? -16.492 2.443 4.882 1.00 98.19 198 PRO A C 1
ATOM 1612 O O . PRO A 1 198 ? -15.977 1.662 5.684 1.00 98.19 198 PRO A O 1
ATOM 1615 N N . ILE A 1 199 ? -15.783 3.349 4.212 1.00 97.81 199 ILE A N 1
ATOM 1616 C CA . ILE A 1 199 ? -14.330 3.493 4.335 1.00 97.81 199 ILE A CA 1
ATOM 1617 C C . ILE A 1 199 ? -13.939 4.789 5.057 1.00 97.81 199 ILE A C 1
ATOM 1619 O O . ILE A 1 199 ? -14.570 5.832 4.905 1.00 97.81 199 ILE A O 1
ATOM 1623 N N . VAL A 1 200 ? -12.853 4.744 5.825 1.00 98.44 200 VAL A N 1
ATOM 1624 C CA . VAL A 1 200 ? -12.149 5.920 6.356 1.00 98.44 200 VAL A CA 1
ATOM 1625 C C . VAL A 1 200 ? -10.709 5.858 5.849 1.00 98.44 200 VAL A C 1
ATOM 1627 O O . VAL A 1 200 ? -9.877 5.179 6.457 1.00 98.44 200 VAL A O 1
ATOM 1630 N N . PRO A 1 201 ? -10.407 6.507 4.710 1.00 98.00 201 PRO A N 1
ATOM 1631 C CA . PRO A 1 201 ? -9.051 6.552 4.181 1.00 98.00 201 PRO A CA 1
ATOM 1632 C C . PRO A 1 201 ? -8.127 7.377 5.081 1.00 98.00 201 PRO A C 1
ATOM 1634 O O . PRO A 1 201 ? -8.473 8.487 5.496 1.00 98.00 201 PRO A O 1
ATOM 1637 N N . ILE A 1 202 ? -6.931 6.855 5.337 1.00 98.38 202 ILE A N 1
ATOM 1638 C CA . ILE A 1 202 ? -5.834 7.560 5.996 1.00 98.38 202 ILE A CA 1
ATOM 1639 C C . ILE A 1 202 ? -4.643 7.540 5.047 1.00 98.38 202 ILE A C 1
ATOM 1641 O O . ILE A 1 202 ? -4.012 6.500 4.855 1.00 98.38 202 ILE A O 1
ATOM 1645 N N . GLY A 1 203 ? -4.368 8.689 4.435 1.00 97.06 203 GLY A N 1
ATOM 1646 C CA . GLY A 1 203 ? -3.243 8.835 3.521 1.00 97.06 203 GLY A CA 1
ATOM 1647 C C . GLY A 1 203 ? -1.966 9.133 4.288 1.00 97.06 203 GLY A C 1
ATOM 1648 O O . GLY A 1 203 ? -1.973 9.938 5.224 1.00 97.06 203 GLY A O 1
ATOM 1649 N N . ILE A 1 204 ? -0.883 8.471 3.898 1.00 96.44 204 ILE A N 1
ATOM 1650 C CA . ILE A 1 204 ? 0.461 8.657 4.441 1.00 96.44 204 ILE A CA 1
ATOM 1651 C C . ILE A 1 204 ? 1.389 8.925 3.263 1.00 96.44 204 ILE A C 1
ATOM 1653 O O . ILE A 1 204 ? 1.369 8.195 2.275 1.00 96.44 204 ILE A O 1
ATOM 1657 N N . ASP A 1 205 ? 2.221 9.952 3.380 1.00 93.06 205 ASP A N 1
ATOM 1658 C CA . ASP A 1 205 ? 3.189 10.301 2.344 1.00 93.06 205 ASP A CA 1
ATOM 1659 C C . ASP A 1 205 ? 4.613 9.988 2.835 1.00 93.06 205 ASP A C 1
ATOM 1661 O O . ASP A 1 205 ? 5.174 10.745 3.638 1.00 93.06 205 ASP A O 1
ATOM 1665 N N . PRO A 1 206 ? 5.210 8.866 2.388 1.00 91.88 206 PRO A N 1
ATOM 1666 C CA . PRO A 1 206 ? 6.552 8.460 2.791 1.00 91.88 206 PRO A CA 1
ATOM 1667 C C . PRO A 1 206 ? 7.662 9.158 1.980 1.00 91.88 206 PRO A C 1
ATOM 1669 O O . PRO A 1 206 ? 8.843 9.005 2.287 1.00 91.88 206 PRO A O 1
ATOM 1672 N N . PHE A 1 207 ? 7.329 9.970 0.967 1.00 87.19 207 PHE A N 1
ATOM 1673 C CA . PHE A 1 207 ? 8.298 10.548 0.024 1.00 87.19 207 PHE A CA 1
ATOM 1674 C C . PHE A 1 207 ? 8.607 12.030 0.274 1.00 87.19 207 PHE A C 1
ATOM 1676 O O . PHE A 1 207 ? 9.123 12.717 -0.612 1.00 87.19 207 PHE A O 1
ATOM 1683 N N . ARG A 1 208 ? 8.336 12.545 1.479 1.00 86.31 208 ARG A N 1
ATOM 1684 C CA . ARG A 1 208 ? 8.458 13.972 1.850 1.00 86.31 208 ARG A CA 1
ATOM 1685 C C . ARG A 1 208 ? 9.903 14.452 2.060 1.00 86.31 208 ARG A C 1
ATOM 1687 O O . ARG A 1 208 ? 10.230 15.059 3.068 1.00 86.31 208 ARG A O 1
ATOM 1694 N N . PHE A 1 209 ? 10.770 14.197 1.085 1.00 84.44 209 PHE A N 1
ATOM 1695 C CA . PHE A 1 209 ? 12.174 14.626 1.070 1.00 84.44 209 PHE A CA 1
ATOM 1696 C C . PHE A 1 209 ? 12.507 15.558 -0.104 1.00 84.44 209 PHE A C 1
ATOM 1698 O O . PHE A 1 209 ? 13.664 15.664 -0.494 1.00 84.44 209 PHE A O 1
ATOM 1705 N N . GLY A 1 210 ? 11.501 16.217 -0.693 1.00 81.12 210 GLY A N 1
ATOM 1706 C CA . GLY A 1 210 ? 11.707 17.140 -1.819 1.00 81.12 210 GLY A CA 1
ATOM 1707 C C . GLY A 1 210 ? 12.225 16.444 -3.078 1.00 81.12 210 GLY A C 1
ATOM 1708 O O . GLY A 1 210 ? 13.055 16.999 -3.787 1.00 81.12 210 GLY A O 1
ATOM 1709 N N . ARG A 1 211 ? 11.778 15.205 -3.313 1.00 85.88 211 ARG A N 1
ATOM 1710 C CA . ARG A 1 211 ? 12.275 14.359 -4.399 1.00 85.88 211 ARG A CA 1
ATOM 1711 C C . ARG A 1 211 ? 11.485 14.559 -5.684 1.00 85.88 211 ARG A C 1
ATOM 1713 O O . A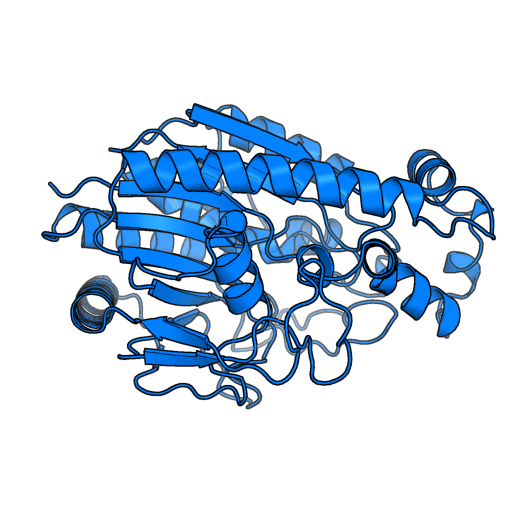RG A 1 211 ? 10.257 14.631 -5.658 1.00 85.88 211 ARG A O 1
ATOM 1720 N N . GLU A 1 212 ? 12.200 14.576 -6.798 1.00 87.44 212 GLU A N 1
ATOM 1721 C CA . GLU A 1 212 ? 11.624 14.476 -8.137 1.00 87.44 212 GLU A CA 1
ATOM 1722 C C . GLU A 1 212 ? 11.571 13.008 -8.565 1.00 87.44 212 GLU A C 1
ATOM 1724 O O . GLU A 1 212 ? 12.407 12.208 -8.149 1.00 87.44 212 GLU A O 1
ATOM 1729 N N . ARG A 1 213 ? 10.595 12.646 -9.402 1.00 88.38 213 ARG A N 1
ATOM 1730 C CA . ARG A 1 213 ? 10.463 11.295 -9.962 1.00 88.38 213 ARG A CA 1
ATOM 1731 C C . ARG A 1 213 ? 10.680 11.323 -11.467 1.00 88.38 213 ARG A C 1
ATOM 1733 O O . ARG A 1 213 ? 10.104 12.160 -12.159 1.00 88.38 213 ARG A O 1
ATOM 1740 N N . ASN A 1 214 ? 11.447 10.365 -11.975 1.00 88.25 214 ASN A N 1
ATOM 1741 C CA . ASN A 1 214 ? 11.554 10.076 -13.402 1.00 88.25 214 ASN A CA 1
ATOM 1742 C C . ASN A 1 214 ? 11.470 8.557 -13.659 1.00 88.25 214 ASN A C 1
ATOM 1744 O O . ASN A 1 214 ? 11.170 7.771 -12.761 1.00 88.25 214 ASN A O 1
ATOM 1748 N N . ASN A 1 215 ? 11.715 8.136 -14.901 1.00 83.75 215 ASN A N 1
ATOM 1749 C CA . ASN A 1 215 ? 11.699 6.726 -15.310 1.00 83.75 215 ASN A CA 1
ATOM 1750 C C . ASN A 1 215 ? 12.885 5.898 -14.768 1.00 83.75 215 ASN A C 1
ATOM 1752 O O . ASN A 1 215 ? 12.982 4.712 -15.061 1.00 83.75 215 ASN A O 1
ATOM 1756 N N . GLU A 1 216 ? 13.798 6.510 -14.013 1.00 86.56 216 GLU A N 1
ATOM 1757 C CA . GLU A 1 216 ? 14.969 5.867 -13.409 1.00 86.56 216 GLU A CA 1
ATOM 1758 C C . GLU A 1 216 ? 14.874 5.779 -11.876 1.00 86.56 216 GLU A C 1
ATOM 1760 O O . GLU A 1 216 ? 15.776 5.235 -11.245 1.00 86.56 216 GLU A O 1
ATOM 1765 N N . GLY A 1 217 ? 13.798 6.303 -11.279 1.00 89.94 217 GLY A N 1
ATOM 1766 C CA . GLY A 1 217 ? 13.587 6.323 -9.834 1.00 89.94 217 GLY A CA 1
ATOM 1767 C C . GLY A 1 217 ? 13.282 7.718 -9.302 1.00 89.94 217 GLY A C 1
ATOM 1768 O O . GLY A 1 217 ? 12.732 8.577 -10.000 1.00 89.94 217 GLY A O 1
ATOM 1769 N N . LEU A 1 218 ? 13.646 7.934 -8.042 1.00 92.19 218 LEU A N 1
ATOM 1770 C CA . LEU A 1 218 ? 13.597 9.238 -7.396 1.00 92.19 218 LEU A CA 1
ATOM 1771 C C . LEU A 1 218 ? 14.950 9.952 -7.496 1.00 92.19 218 LEU A C 1
ATOM 1773 O O . LEU A 1 218 ? 15.999 9.320 -7.597 1.00 92.19 218 LEU A O 1
ATOM 1777 N N . SER A 1 219 ? 14.955 11.278 -7.401 1.00 92.31 219 SER A N 1
ATOM 1778 C CA . SER A 1 219 ? 16.181 12.007 -7.085 1.00 92.31 219 SER A CA 1
ATOM 1779 C C . SER A 1 219 ? 16.674 11.628 -5.677 1.00 92.31 219 SER A C 1
ATOM 1781 O O . SER A 1 219 ? 15.861 11.230 -4.829 1.00 92.31 219 SER A O 1
ATOM 1783 N N . PRO A 1 220 ? 17.976 11.789 -5.372 1.00 91.12 220 PRO A N 1
ATOM 1784 C CA . PRO A 1 220 ? 18.475 11.672 -4.009 1.00 91.12 220 PRO A CA 1
ATOM 1785 C C . PRO A 1 220 ? 17.645 12.529 -3.048 1.00 91.12 220 PRO A C 1
ATOM 1787 O O . PRO A 1 220 ? 17.243 13.646 -3.378 1.00 91.12 220 PRO A O 1
ATOM 1790 N N . TRP A 1 221 ? 17.354 11.990 -1.867 1.00 89.25 221 TRP A N 1
ATOM 1791 C CA . TRP A 1 221 ? 16.610 12.701 -0.828 1.00 89.25 221 TRP A CA 1
ATOM 1792 C C . TRP A 1 221 ? 17.373 13.903 -0.254 1.00 89.25 221 TRP A C 1
ATOM 1794 O O . TRP A 1 221 ? 18.589 13.872 -0.057 1.00 89.25 221 TRP A O 1
ATOM 1804 N N . ASP A 1 222 ? 16.648 14.958 0.104 1.00 89.00 222 ASP A N 1
ATOM 1805 C CA . ASP A 1 222 ? 17.204 16.010 0.947 1.00 89.00 222 ASP A CA 1
ATOM 1806 C C . ASP A 1 222 ? 17.031 15.639 2.424 1.00 89.00 222 ASP A C 1
ATOM 1808 O O . ASP A 1 222 ? 15.956 15.809 3.000 1.00 89.00 222 ASP A O 1
ATOM 1812 N N . LYS A 1 223 ? 18.100 15.145 3.061 1.00 88.62 223 LYS A N 1
ATOM 1813 C CA . LYS A 1 223 ? 18.091 14.802 4.496 1.00 88.62 223 LYS A CA 1
ATOM 1814 C C . LYS A 1 223 ? 17.830 16.008 5.408 1.00 88.62 223 LYS A C 1
ATOM 1816 O O . LYS A 1 223 ? 17.468 15.813 6.564 1.00 88.62 223 LYS A O 1
ATOM 1821 N N . ASN A 1 224 ? 18.005 17.229 4.902 1.00 88.44 224 ASN A N 1
ATOM 1822 C CA . ASN A 1 224 ? 17.750 18.467 5.636 1.00 88.44 224 ASN A CA 1
ATOM 1823 C C . ASN A 1 224 ? 16.362 19.047 5.344 1.00 88.44 224 ASN A C 1
ATOM 1825 O O . ASN A 1 224 ? 16.077 20.163 5.785 1.00 88.44 224 ASN A O 1
ATOM 1829 N N . ASN A 1 225 ? 15.503 18.323 4.614 1.00 86.62 225 ASN A N 1
ATOM 1830 C CA . ASN A 1 225 ? 14.160 18.792 4.316 1.00 86.62 225 ASN A CA 1
ATOM 1831 C C . ASN A 1 225 ? 13.446 19.157 5.633 1.00 86.62 225 ASN A C 1
ATOM 1833 O O . ASN A 1 225 ? 13.340 18.305 6.520 1.00 86.62 225 ASN A O 1
ATOM 1837 N N . PRO A 1 226 ? 12.937 20.395 5.786 1.00 85.25 226 PRO A N 1
ATOM 1838 C CA . PRO A 1 226 ? 12.322 20.846 7.034 1.00 85.25 226 PRO A CA 1
ATOM 1839 C C . PRO A 1 226 ? 11.001 20.128 7.340 1.00 85.25 226 PRO A C 1
ATOM 1841 O O . PRO A 1 226 ? 10.417 20.330 8.402 1.00 85.25 226 PRO A O 1
ATOM 1844 N N . ASN A 1 227 ? 10.506 19.315 6.406 1.00 84.38 227 ASN A N 1
ATOM 1845 C CA . ASN A 1 227 ? 9.221 18.657 6.488 1.00 84.38 227 ASN A CA 1
ATOM 1846 C C . ASN A 1 227 ? 9.306 17.169 6.079 1.00 84.38 227 ASN A C 1
ATOM 1848 O O . ASN A 1 227 ? 8.655 16.769 5.113 1.00 84.38 227 ASN A O 1
ATOM 1852 N N . PRO A 1 228 ? 10.078 16.338 6.811 1.00 89.19 228 PRO A N 1
ATOM 1853 C CA . PRO A 1 228 ? 10.287 14.924 6.491 1.00 89.19 228 PRO A CA 1
ATOM 1854 C C . PRO A 1 228 ? 8.997 14.099 6.661 1.00 89.19 228 PRO A C 1
ATOM 1856 O O . PRO A 1 228 ? 8.036 14.568 7.286 1.00 89.19 228 PRO A O 1
ATOM 1859 N N . PRO A 1 229 ? 8.924 12.865 6.132 1.00 92.19 229 PRO A N 1
ATOM 1860 C CA . PRO A 1 229 ? 7.795 11.969 6.377 1.00 92.19 229 PRO A CA 1
ATOM 1861 C C . PRO A 1 229 ? 7.721 11.546 7.853 1.00 92.19 229 PRO A C 1
ATOM 1863 O O . PRO A 1 229 ? 8.522 11.979 8.687 1.00 92.19 229 PRO A O 1
ATOM 1866 N N . LEU A 1 230 ? 6.738 10.707 8.190 1.00 94.62 230 LEU A N 1
ATOM 1867 C CA . LEU A 1 230 ? 6.739 10.027 9.486 1.00 94.62 230 LEU A CA 1
ATOM 1868 C C . LEU A 1 230 ? 8.031 9.213 9.635 1.00 94.62 230 LEU A C 1
ATOM 1870 O O . LEU A 1 230 ? 8.411 8.481 8.721 1.00 94.62 230 LEU A O 1
ATOM 1874 N N . THR A 1 231 ? 8.691 9.315 10.787 1.00 95.50 231 THR A N 1
ATOM 1875 C CA . THR A 1 231 ? 9.729 8.340 11.151 1.00 95.50 231 THR A CA 1
ATOM 1876 C C . THR A 1 231 ? 9.093 6.971 11.421 1.00 95.50 231 THR A C 1
ATOM 1878 O O . THR A 1 231 ? 7.901 6.909 11.736 1.00 95.50 231 THR A O 1
ATOM 1881 N N . PRO A 1 232 ? 9.854 5.862 11.367 1.00 97.19 232 PRO A N 1
ATOM 1882 C CA . PRO A 1 232 ? 9.348 4.546 11.766 1.00 97.19 232 PRO A CA 1
ATOM 1883 C C . PRO A 1 232 ? 8.719 4.550 13.166 1.00 97.19 232 PRO A C 1
ATOM 1885 O O . PRO A 1 232 ? 7.635 4.003 13.364 1.00 97.19 232 PRO A O 1
ATOM 1888 N N . ALA A 1 233 ? 9.341 5.244 14.122 1.00 97.44 233 ALA A N 1
ATOM 1889 C CA . ALA A 1 233 ? 8.817 5.389 15.476 1.00 97.44 233 ALA A CA 1
ATOM 1890 C C . ALA A 1 233 ? 7.491 6.167 15.504 1.00 97.44 233 ALA A C 1
ATOM 1892 O O . ALA A 1 233 ? 6.543 5.738 16.164 1.00 97.44 233 ALA A O 1
ATOM 1893 N N . GLU A 1 234 ? 7.396 7.284 14.772 1.00 97.38 234 GLU A N 1
ATOM 1894 C CA . GLU A 1 234 ? 6.156 8.064 14.647 1.00 97.38 234 GLU A CA 1
ATOM 1895 C C . GLU A 1 234 ? 5.038 7.239 13.987 1.00 97.38 234 GLU A C 1
ATOM 1897 O O . GLU A 1 234 ? 3.913 7.231 14.485 1.00 97.38 234 GLU A O 1
ATOM 1902 N N . ALA A 1 235 ? 5.344 6.504 12.911 1.00 98.06 235 ALA A N 1
ATOM 1903 C CA . ALA A 1 235 ? 4.401 5.632 12.213 1.00 98.06 235 ALA A CA 1
ATOM 1904 C C . ALA A 1 235 ? 3.884 4.511 13.129 1.00 98.06 235 ALA A C 1
ATOM 1906 O O . ALA A 1 235 ? 2.675 4.305 13.254 1.00 98.06 235 ALA A O 1
ATOM 1907 N N . PHE A 1 236 ? 4.780 3.839 13.853 1.00 98.56 236 PHE A N 1
ATOM 1908 C CA . PHE A 1 236 ? 4.402 2.787 14.792 1.00 98.56 236 PHE A CA 1
ATOM 1909 C C . PHE A 1 236 ? 3.507 3.335 15.913 1.00 98.56 236 PHE A C 1
ATOM 1911 O O . PHE A 1 236 ? 2.468 2.756 16.239 1.00 98.56 236 PHE A O 1
ATOM 1918 N N . GLN A 1 237 ? 3.858 4.493 16.481 1.00 98.38 237 GLN A N 1
ATOM 1919 C CA . GLN A 1 237 ? 3.044 5.141 17.513 1.00 98.38 237 GLN A CA 1
ATOM 1920 C C . GLN A 1 237 ? 1.683 5.604 16.986 1.00 98.38 237 GLN A C 1
ATOM 1922 O O . GLN A 1 237 ? 0.684 5.430 17.686 1.00 98.38 237 GLN A O 1
ATOM 1927 N N . LEU A 1 238 ? 1.610 6.126 15.758 1.00 98.75 238 LEU A N 1
ATOM 1928 C CA . LEU A 1 238 ? 0.343 6.445 15.097 1.00 98.75 238 LEU A CA 1
ATOM 1929 C C . LEU A 1 238 ? -0.561 5.206 15.042 1.00 98.75 238 LEU A C 1
ATOM 1931 O O . LEU A 1 238 ? -1.716 5.273 15.463 1.00 98.75 238 LEU A O 1
ATOM 1935 N N . GLY A 1 239 ? -0.012 4.061 14.637 1.00 98.81 239 GLY A N 1
ATOM 1936 C CA . GLY A 1 239 ? -0.698 2.769 14.650 1.00 98.81 239 GLY A CA 1
ATOM 1937 C C . GLY A 1 239 ? -1.297 2.406 16.004 1.00 98.81 239 GLY A C 1
ATOM 1938 O O . GLY A 1 239 ? -2.489 2.105 16.121 1.00 98.81 239 GLY A O 1
ATOM 1939 N N . ARG A 1 240 ? -0.483 2.502 17.061 1.00 98.81 240 ARG A N 1
ATOM 1940 C CA . ARG A 1 240 ? -0.928 2.242 18.437 1.00 98.81 240 ARG A CA 1
ATOM 1941 C C . ARG A 1 240 ? -2.074 3.161 18.854 1.00 98.81 240 ARG A C 1
ATOM 1943 O O . ARG A 1 240 ? -3.021 2.709 19.496 1.00 98.81 240 ARG A O 1
ATOM 1950 N N . GLN A 1 241 ? -2.010 4.446 18.508 1.00 98.75 241 GLN A N 1
ATOM 1951 C CA . GLN A 1 241 ? -3.066 5.399 18.865 1.00 98.75 241 GLN A CA 1
ATOM 1952 C C . GLN A 1 241 ? -4.355 5.173 18.067 1.00 98.75 241 GLN A C 1
ATOM 1954 O O . GLN A 1 241 ? -5.436 5.249 18.653 1.00 98.75 241 GLN A O 1
ATOM 1959 N N . ILE A 1 242 ? -4.260 4.802 16.785 1.00 98.81 242 ILE A N 1
ATOM 1960 C CA . ILE A 1 242 ? -5.417 4.382 15.977 1.00 98.81 242 ILE A CA 1
ATOM 1961 C C . ILE A 1 242 ? -6.122 3.196 16.649 1.00 98.81 242 ILE A C 1
ATOM 1963 O O . ILE A 1 242 ? -7.329 3.247 16.898 1.00 98.81 242 ILE A O 1
ATOM 1967 N N . ALA A 1 243 ? -5.369 2.160 17.025 1.00 98.75 243 ALA A N 1
ATOM 1968 C CA . ALA A 1 243 ? -5.919 0.993 17.707 1.00 98.75 243 ALA A CA 1
ATOM 1969 C C . ALA A 1 243 ? -6.586 1.344 19.049 1.00 98.75 243 ALA A C 1
ATOM 1971 O O . ALA A 1 243 ? -7.726 0.944 19.298 1.00 98.75 243 ALA A O 1
ATOM 1972 N N . LYS A 1 244 ? -5.927 2.136 19.908 1.00 98.56 244 LYS A N 1
ATOM 1973 C CA . LYS A 1 244 ? -6.504 2.600 21.187 1.00 98.56 244 LYS A CA 1
ATOM 1974 C C . LYS A 1 244 ? -7.790 3.398 20.993 1.00 98.56 244 LYS A C 1
ATOM 1976 O O . LYS A 1 244 ? -8.731 3.236 21.774 1.00 98.56 244 LYS A O 1
ATOM 1981 N N . SER A 1 245 ? -7.832 4.265 19.981 1.00 98.56 245 SER A N 1
ATOM 1982 C CA . SER A 1 245 ? -9.013 5.067 19.664 1.00 98.56 245 SER A CA 1
ATOM 1983 C C . SER A 1 245 ? -10.203 4.168 19.333 1.00 98.56 245 SER A C 1
ATOM 1985 O O . SER A 1 245 ? -11.248 4.251 19.987 1.00 98.56 245 SER A O 1
ATOM 1987 N N . PHE A 1 246 ? -10.020 3.226 18.404 1.00 98.62 246 PHE A N 1
ATOM 1988 C CA . PHE A 1 246 ? -11.106 2.357 17.963 1.00 98.62 246 PHE A CA 1
ATOM 1989 C C . PHE A 1 246 ? -11.500 1.286 18.980 1.00 98.62 246 PHE A C 1
ATOM 1991 O O . PHE A 1 246 ? -12.694 1.033 19.118 1.00 98.62 246 PHE A O 1
ATOM 1998 N N . ARG A 1 247 ? -10.577 0.745 19.790 1.00 97.81 247 ARG A N 1
ATOM 1999 C CA . ARG A 1 247 ? -10.913 -0.194 20.887 1.00 97.81 247 ARG A CA 1
ATOM 2000 C C . ARG A 1 247 ? -11.898 0.388 21.903 1.00 97.81 247 ARG A C 1
ATOM 2002 O O . ARG A 1 247 ? -12.690 -0.356 22.493 1.00 97.81 247 ARG A O 1
ATOM 2009 N N . ARG A 1 248 ? -11.837 1.706 22.119 1.00 96.62 248 ARG A N 1
ATOM 2010 C CA . ARG A 1 248 ? -12.737 2.465 23.007 1.00 96.62 248 ARG A CA 1
ATOM 2011 C C . ARG A 1 248 ? -14.018 2.926 22.309 1.00 96.62 248 ARG A C 1
ATOM 2013 O O . ARG A 1 248 ? -14.930 3.399 22.982 1.00 96.62 248 ARG A O 1
ATOM 2020 N N . SER A 1 249 ? -14.081 2.807 20.986 1.00 97.44 249 SER A N 1
ATOM 2021 C CA . SER A 1 249 ? -15.251 3.172 20.198 1.00 97.44 249 SER A CA 1
ATOM 2022 C C . SER A 1 249 ? -16.340 2.092 20.260 1.00 97.44 249 SER A C 1
ATOM 2024 O O . SER A 1 249 ? -16.180 1.043 20.887 1.00 97.44 249 SER A O 1
ATOM 2026 N N . ARG A 1 250 ? -17.469 2.362 19.597 1.00 97.00 250 ARG A N 1
ATOM 2027 C CA . ARG A 1 250 ? -18.590 1.420 19.459 1.00 97.00 250 ARG A CA 1
ATOM 2028 C C . ARG A 1 250 ? -18.519 0.542 18.207 1.00 97.00 250 ARG A C 1
ATOM 2030 O O . ARG A 1 250 ? -19.375 -0.320 18.058 1.00 97.00 250 ARG A O 1
ATOM 2037 N N . TRP A 1 251 ? -17.571 0.800 17.310 1.00 98.56 251 TRP A N 1
ATOM 2038 C CA . TRP A 1 251 ? -17.556 0.221 15.969 1.00 98.56 251 TRP A CA 1
ATOM 2039 C C . TRP A 1 251 ? -16.650 -1.005 15.878 1.00 98.56 251 TRP A C 1
ATOM 2041 O O . TRP A 1 251 ? -15.531 -0.975 16.379 1.00 98.56 251 TRP A O 1
ATOM 2051 N N . ARG A 1 252 ? -17.091 -2.052 15.182 1.00 98.50 252 ARG A N 1
ATOM 2052 C CA . ARG A 1 252 ? -16.235 -3.139 14.688 1.00 98.50 252 ARG A CA 1
ATOM 2053 C C . ARG A 1 252 ? -15.417 -2.602 13.517 1.00 98.50 252 ARG A C 1
ATOM 2055 O O . ARG A 1 252 ? -15.993 -2.164 12.522 1.00 98.50 252 ARG A O 1
ATOM 2062 N N . VAL A 1 253 ? -14.090 -2.619 13.620 1.00 98.88 253 VAL A N 1
ATOM 2063 C CA . VAL A 1 253 ? -13.212 -1.970 12.630 1.00 98.88 253 VAL A CA 1
ATOM 2064 C C . VAL A 1 253 ? -12.342 -2.990 11.921 1.00 98.88 253 VAL A C 1
A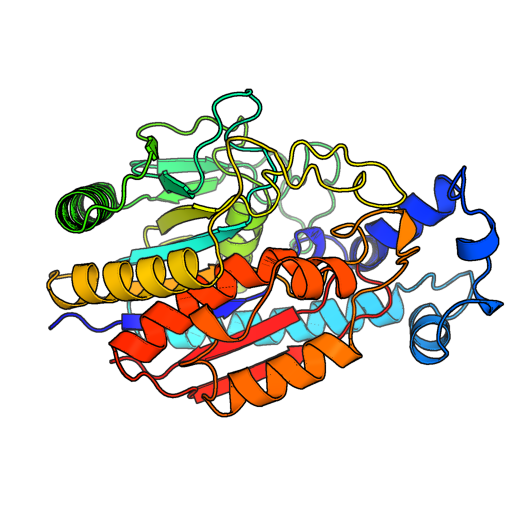TOM 2066 O O . VAL A 1 253 ? -11.600 -3.728 12.563 1.00 98.88 253 VAL A O 1
ATOM 2069 N N . ALA A 1 254 ? -12.382 -2.997 10.592 1.00 98.88 254 ALA A N 1
ATOM 2070 C CA . ALA A 1 254 ? -11.317 -3.600 9.804 1.00 98.88 254 ALA A CA 1
ATOM 2071 C C . ALA A 1 254 ? -10.256 -2.527 9.522 1.00 98.88 254 ALA A C 1
ATOM 2073 O O . ALA A 1 254 ? -10.544 -1.530 8.866 1.00 98.88 254 ALA A O 1
ATOM 2074 N N . LEU A 1 255 ? -9.045 -2.694 10.043 1.00 98.88 255 LEU A N 1
ATOM 2075 C CA . LEU A 1 255 ? -7.902 -1.830 9.763 1.00 98.88 255 LEU A CA 1
ATOM 2076 C C . LEU A 1 255 ? -7.060 -2.482 8.663 1.00 98.88 255 LEU A C 1
ATOM 2078 O O . LEU A 1 255 ? -6.315 -3.426 8.923 1.00 98.88 255 LEU A O 1
ATOM 2082 N N . ALA A 1 256 ? -7.206 -1.993 7.436 1.00 98.81 256 ALA A N 1
ATOM 2083 C CA . ALA A 1 256 ? -6.523 -2.519 6.263 1.00 98.81 256 ALA A CA 1
ATOM 2084 C C . ALA A 1 256 ? 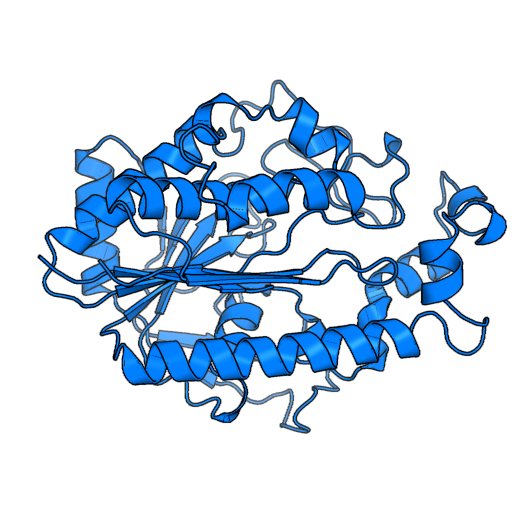-5.376 -1.591 5.845 1.00 98.81 256 ALA A C 1
ATOM 2086 O O . ALA A 1 256 ? -5.590 -0.392 5.671 1.00 98.81 256 ALA A O 1
ATOM 2087 N N . ALA A 1 257 ? -4.177 -2.140 5.658 1.00 98.69 257 ALA A N 1
ATOM 2088 C CA . ALA A 1 257 ? -3.076 -1.458 4.987 1.00 98.69 257 ALA A CA 1
ATOM 2089 C C . ALA A 1 257 ? -3.022 -1.904 3.525 1.00 98.69 257 ALA A C 1
ATOM 2091 O O . ALA A 1 257 ? -2.608 -3.027 3.235 1.00 98.69 257 ALA A O 1
ATOM 2092 N N . GLY A 1 258 ? -3.493 -1.029 2.638 1.00 98.00 258 GLY A N 1
ATOM 2093 C CA . GLY A 1 258 ? -3.343 -1.162 1.196 1.00 98.00 258 GLY A CA 1
ATOM 2094 C C . GLY A 1 258 ? -1.988 -0.614 0.796 1.00 98.00 258 GLY A C 1
ATOM 2095 O O . GLY A 1 258 ? -1.832 0.605 0.726 1.00 98.00 258 GLY A O 1
ATOM 2096 N N . VAL A 1 259 ? -1.009 -1.505 0.670 1.00 95.81 259 VAL A N 1
ATOM 2097 C CA . VAL A 1 259 ? 0.382 -1.128 0.465 1.00 95.81 259 VAL A CA 1
ATOM 2098 C C . VAL A 1 259 ? 1.212 -2.273 -0.102 1.00 95.81 259 VAL A C 1
ATOM 2100 O O . VAL A 1 259 ? 1.142 -3.415 0.364 1.00 95.81 259 VAL A O 1
ATOM 2103 N N . ASP A 1 260 ? 2.044 -1.936 -1.073 1.00 96.00 260 ASP A N 1
ATOM 2104 C CA . ASP A 1 260 ? 3.117 -2.782 -1.564 1.00 96.00 260 ASP A CA 1
ATOM 2105 C C . ASP A 1 260 ? 4.380 -2.672 -0.700 1.00 96.00 260 ASP A C 1
ATOM 2107 O O . ASP A 1 260 ? 4.481 -1.872 0.233 1.00 96.00 260 ASP A O 1
ATOM 2111 N N . TRP A 1 261 ? 5.336 -3.572 -0.924 1.00 96.25 261 TRP A N 1
ATOM 2112 C CA . TRP A 1 261 ? 6.589 -3.593 -0.168 1.00 96.25 261 TRP A CA 1
ATOM 2113 C C . TRP A 1 261 ? 7.687 -2.841 -0.917 1.00 96.25 261 TRP A C 1
ATOM 2115 O O . TRP A 1 261 ? 7.502 -1.670 -1.240 1.00 96.25 261 TRP A O 1
ATOM 2125 N N . SER A 1 262 ? 8.860 -3.433 -1.154 1.00 96.56 262 SER A N 1
ATOM 2126 C CA . SER A 1 262 ? 9.873 -2.722 -1.928 1.00 96.56 262 SER A CA 1
ATOM 2127 C C . SER A 1 262 ? 9.376 -2.448 -3.344 1.00 96.56 262 SER A C 1
ATOM 2129 O O . SER A 1 262 ? 8.811 -3.329 -3.990 1.00 96.56 262 SER A O 1
ATOM 2131 N N . HIS A 1 263 ? 9.624 -1.232 -3.821 1.00 93.12 263 HIS A N 1
ATOM 2132 C CA . HIS A 1 263 ? 9.117 -0.739 -5.095 1.00 93.12 263 HIS A CA 1
ATOM 2133 C C . HIS A 1 263 ? 10.285 -0.161 -5.907 1.00 93.12 263 HIS A C 1
ATOM 2135 O O . HIS A 1 263 ? 10.979 0.750 -5.462 1.00 93.12 263 HIS A O 1
ATOM 2141 N N . ALA A 1 264 ? 10.573 -0.715 -7.086 1.00 90.81 264 ALA A N 1
ATOM 2142 C CA . ALA A 1 264 ? 11.855 -0.555 -7.778 1.00 90.81 264 ALA A CA 1
ATOM 2143 C C . ALA A 1 264 ? 12.245 0.912 -8.021 1.00 90.81 264 ALA A C 1
ATOM 2145 O O . ALA A 1 264 ? 13.405 1.280 -7.861 1.00 90.81 264 ALA A O 1
ATOM 2146 N N . ASN A 1 265 ? 11.276 1.761 -8.364 1.00 88.06 265 ASN A N 1
ATOM 2147 C CA . ASN A 1 265 ? 11.504 3.179 -8.650 1.00 88.06 265 ASN A CA 1
ATOM 2148 C C . ASN A 1 265 ? 11.285 4.101 -7.428 1.00 88.06 265 ASN A C 1
ATOM 2150 O O . ASN A 1 265 ? 11.244 5.318 -7.599 1.00 88.06 265 ASN A O 1
ATOM 2154 N N . ASP A 1 266 ? 11.145 3.555 -6.214 1.00 91.50 266 ASP A N 1
ATOM 2155 C CA . ASP A 1 266 ? 10.957 4.334 -4.979 1.00 91.50 266 ASP A CA 1
ATOM 2156 C C . ASP A 1 266 ? 12.258 4.623 -4.230 1.00 91.50 266 ASP A C 1
ATOM 2158 O O . ASP A 1 266 ? 12.237 5.271 -3.190 1.00 91.50 266 ASP A O 1
ATOM 2162 N N . SER A 1 267 ? 13.406 4.225 -4.771 1.00 91.62 267 SER A N 1
ATOM 2163 C CA . SER A 1 267 ? 14.715 4.664 -4.287 1.00 91.62 267 SER A CA 1
ATOM 2164 C C . SER A 1 267 ? 15.336 5.718 -5.198 1.00 91.62 267 SER A C 1
ATOM 2166 O O . SER A 1 267 ? 14.928 5.885 -6.351 1.00 91.62 267 SER A O 1
ATOM 2168 N N . ALA A 1 268 ? 16.389 6.370 -4.709 1.00 91.69 268 ALA A N 1
ATOM 2169 C CA . ALA A 1 268 ? 17.251 7.215 -5.510 1.00 91.69 268 ALA A CA 1
ATOM 2170 C C . ALA A 1 268 ? 17.740 6.451 -6.736 1.00 91.69 268 ALA A C 1
ATOM 2172 O O . ALA A 1 268 ? 18.128 5.281 -6.653 1.00 91.69 268 ALA A O 1
ATOM 2173 N N . TRP A 1 269 ? 17.770 7.148 -7.861 1.00 90.31 269 TRP A N 1
ATOM 2174 C CA . TRP A 1 269 ? 18.203 6.613 -9.139 1.00 90.31 269 TRP A CA 1
ATOM 2175 C C . TRP A 1 269 ? 19.642 6.061 -9.092 1.00 90.31 269 TRP A C 1
ATOM 2177 O O . TRP A 1 269 ? 19.984 5.169 -9.860 1.00 90.31 269 TRP A O 1
ATOM 2187 N N . ASP A 1 270 ? 20.469 6.504 -8.135 1.00 89.44 270 ASP A N 1
ATOM 2188 C CA . ASP A 1 270 ? 21.862 6.071 -7.949 1.00 89.44 270 ASP A CA 1
ATOM 2189 C C . ASP A 1 270 ? 21.959 4.646 -7.398 1.00 89.44 270 ASP A C 1
ATOM 2191 O O . ASP A 1 270 ? 23.010 4.021 -7.487 1.00 89.44 270 ASP A O 1
ATOM 2195 N N . ASN A 1 271 ? 20.849 4.109 -6.884 1.00 90.62 271 ASN A N 1
ATOM 2196 C CA . ASN A 1 271 ? 20.734 2.701 -6.517 1.00 90.62 271 ASN A CA 1
ATOM 2197 C C . ASN A 1 271 ? 20.457 1.794 -7.729 1.00 90.62 271 ASN A C 1
ATOM 2199 O O . ASN A 1 271 ? 20.395 0.578 -7.562 1.00 90.62 271 ASN A O 1
ATOM 2203 N N . GLU A 1 272 ? 20.265 2.373 -8.922 1.00 91.00 272 GLU A N 1
ATOM 2204 C CA . GLU A 1 272 ? 20.151 1.682 -10.215 1.00 91.00 272 GLU A CA 1
ATOM 2205 C C . GLU A 1 272 ? 19.139 0.522 -10.235 1.00 91.00 272 GLU A C 1
ATOM 2207 O O . GLU A 1 272 ? 19.334 -0.502 -10.893 1.00 91.00 272 GLU A O 1
ATOM 2212 N N . ARG A 1 273 ? 18.045 0.658 -9.482 1.00 90.12 273 ARG A N 1
ATOM 2213 C CA . ARG A 1 273 ? 17.076 -0.423 -9.295 1.00 90.12 273 ARG A CA 1
ATOM 2214 C C . ARG A 1 273 ? 16.182 -0.598 -10.519 1.00 90.12 273 ARG A C 1
ATOM 2216 O O . ARG A 1 273 ? 15.547 0.341 -10.990 1.00 90.12 273 ARG A O 1
ATOM 2223 N N . THR A 1 274 ? 16.080 -1.841 -10.982 1.00 91.12 274 THR A N 1
ATOM 2224 C CA . THR A 1 274 ? 15.167 -2.261 -12.061 1.00 91.12 274 THR A CA 1
ATOM 2225 C C . THR A 1 274 ? 14.073 -3.214 -11.583 1.00 91.12 274 THR A C 1
ATOM 2227 O O . THR A 1 274 ? 13.155 -3.516 -12.340 1.00 91.12 274 THR A O 1
ATOM 2230 N N . HIS A 1 275 ? 14.162 -3.681 -10.335 1.00 93.81 275 HIS A N 1
ATOM 2231 C CA . HIS A 1 275 ? 13.219 -4.604 -9.713 1.00 93.81 275 HIS A CA 1
ATOM 2232 C C . HIS A 1 275 ? 13.108 -4.342 -8.193 1.00 93.81 275 HIS A C 1
ATOM 2234 O O . HIS A 1 275 ? 14.021 -3.745 -7.599 1.00 93.81 275 HIS A O 1
ATOM 2240 N N . PRO A 1 276 ? 12.026 -4.811 -7.545 1.00 95.81 276 PRO A N 1
ATOM 2241 C CA . PRO A 1 276 ? 11.873 -4.812 -6.088 1.00 95.81 276 PRO A CA 1
ATOM 2242 C C . PRO A 1 276 ? 13.053 -5.462 -5.360 1.00 95.81 276 PRO A C 1
ATOM 2244 O O . PRO A 1 276 ? 13.657 -6.419 -5.847 1.00 95.81 276 PRO A O 1
ATOM 2247 N N . ALA A 1 277 ? 13.365 -5.021 -4.146 1.00 96.31 277 ALA A N 1
ATOM 2248 C CA . ALA A 1 277 ? 14.366 -5.644 -3.284 1.00 96.31 277 ALA A CA 1
ATOM 2249 C C . ALA A 1 277 ? 13.853 -6.952 -2.639 1.00 96.31 277 ALA A C 1
ATOM 2251 O O . ALA A 1 277 ? 13.768 -7.062 -1.418 1.00 96.31 277 ALA A O 1
ATOM 2252 N N . VAL A 1 278 ? 13.568 -7.969 -3.463 1.00 96.62 278 VAL A N 1
ATOM 2253 C CA . VAL A 1 278 ? 12.980 -9.266 -3.064 1.00 96.62 278 VAL A CA 1
ATOM 2254 C C . VAL A 1 278 ? 13.653 -9.884 -1.840 1.00 96.62 278 VAL A C 1
ATOM 2256 O O . VAL A 1 278 ? 12.964 -10.320 -0.923 1.00 96.62 278 VAL A O 1
ATOM 2259 N N . GLU A 1 279 ? 14.985 -9.914 -1.789 1.00 95.81 279 GLU A N 1
ATOM 2260 C CA . GLU A 1 279 ? 15.681 -10.566 -0.674 1.00 95.81 279 GLU A CA 1
ATOM 2261 C C . GLU A 1 279 ? 15.613 -9.770 0.632 1.00 95.81 279 GLU A C 1
ATOM 2263 O O . GLU A 1 279 ? 15.493 -10.363 1.703 1.00 95.81 279 GLU A O 1
ATOM 2268 N N . ALA A 1 280 ? 15.614 -8.436 0.559 1.00 96.00 280 ALA A N 1
ATOM 2269 C CA . ALA A 1 280 ? 15.397 -7.599 1.737 1.00 96.00 280 ALA A CA 1
ATOM 2270 C C . ALA A 1 280 ? 13.955 -7.744 2.246 1.00 96.00 280 ALA A C 1
ATOM 2272 O O . ALA A 1 280 ? 13.724 -7.881 3.449 1.00 96.00 280 ALA A O 1
ATOM 2273 N N . ASP A 1 281 ? 12.990 -7.810 1.328 1.00 97.62 281 ASP A N 1
ATOM 2274 C CA . ASP A 1 281 ? 11.590 -8.064 1.656 1.00 97.62 281 ASP A CA 1
ATOM 2275 C C . ASP A 1 281 ? 11.391 -9.448 2.281 1.00 97.62 281 ASP A C 1
ATOM 2277 O O . ASP A 1 281 ? 10.679 -9.559 3.270 1.00 97.62 281 ASP A O 1
ATOM 2281 N N . ARG A 1 282 ? 12.067 -10.510 1.821 1.00 97.62 282 ARG A N 1
ATOM 2282 C CA . ARG A 1 282 ? 11.956 -11.838 2.464 1.00 97.62 282 ARG A CA 1
ATOM 2283 C C . ARG A 1 282 ? 12.332 -11.816 3.942 1.00 97.62 282 ARG A C 1
ATOM 2285 O O . ARG A 1 282 ? 11.652 -12.454 4.745 1.00 97.62 282 ARG A O 1
ATOM 2292 N N . VAL A 1 283 ? 13.388 -11.086 4.306 1.00 96.00 283 VAL A N 1
ATOM 2293 C CA . VAL A 1 283 ? 13.816 -10.951 5.708 1.00 96.00 283 VAL A CA 1
ATOM 2294 C C . VAL A 1 283 ? 12.728 -10.264 6.534 1.00 96.00 283 VAL A C 1
ATOM 2296 O O . VAL A 1 283 ? 12.390 -10.722 7.628 1.00 96.00 283 VAL A O 1
ATOM 2299 N N . ARG A 1 284 ? 12.128 -9.196 5.996 1.00 95.94 284 ARG A N 1
ATOM 2300 C CA . ARG A 1 284 ? 11.024 -8.486 6.656 1.00 95.94 284 ARG A CA 1
ATOM 2301 C C . ARG A 1 284 ? 9.753 -9.323 6.718 1.00 95.94 284 ARG A C 1
ATOM 2303 O O . ARG A 1 284 ? 9.053 -9.285 7.725 1.00 95.94 284 ARG A O 1
ATOM 2310 N N . PHE A 1 285 ? 9.487 -10.141 5.708 1.00 98.25 285 PHE A N 1
ATOM 2311 C CA . PHE A 1 285 ? 8.323 -11.014 5.677 1.00 98.25 285 PHE A CA 1
ATOM 2312 C C . PHE A 1 285 ? 8.425 -12.128 6.712 1.00 98.25 285 PHE A C 1
ATOM 2314 O O . PHE A 1 285 ? 7.427 -12.449 7.354 1.00 98.25 285 PHE A O 1
ATOM 2321 N N . ASP A 1 286 ? 9.618 -12.682 6.937 1.00 98.38 286 ASP A N 1
ATOM 2322 C CA . ASP A 1 286 ? 9.798 -13.671 7.998 1.00 98.38 286 ASP A CA 1
ATOM 2323 C C . ASP A 1 286 ? 9.582 -13.061 9.392 1.00 98.38 286 ASP A C 1
ATOM 2325 O O . ASP A 1 286 ? 8.918 -13.662 10.232 1.00 98.38 286 ASP A O 1
ATOM 2329 N N . GLN A 1 287 ? 10.034 -11.828 9.631 1.00 97.44 287 GLN A N 1
ATOM 2330 C CA . GLN A 1 287 ? 9.690 -11.108 10.863 1.00 97.44 287 GLN A CA 1
ATOM 2331 C C . GLN A 1 287 ? 8.175 -10.895 10.976 1.00 97.44 287 GLN A C 1
ATOM 2333 O O . GLN A 1 287 ? 7.569 -11.232 11.993 1.00 97.44 287 GLN A O 1
ATOM 2338 N N . TRP A 1 288 ? 7.559 -10.386 9.909 1.00 98.06 288 TRP A N 1
ATOM 2339 C CA . TRP A 1 288 ? 6.141 -10.060 9.851 1.00 98.06 288 TRP A CA 1
ATOM 2340 C C . TRP A 1 288 ? 5.251 -11.271 10.135 1.00 98.06 288 TRP A C 1
ATOM 2342 O O . TRP A 1 288 ? 4.460 -11.248 11.076 1.00 98.06 288 TRP A O 1
ATOM 2352 N N . ARG A 1 289 ? 5.430 -12.366 9.384 1.00 98.31 289 ARG A N 1
ATOM 2353 C CA . ARG A 1 289 ? 4.599 -13.576 9.487 1.00 98.31 289 ARG A CA 1
ATOM 2354 C C . ARG A 1 289 ? 4.710 -14.274 10.843 1.00 98.31 289 ARG A C 1
ATOM 2356 O O . ARG A 1 289 ? 3.763 -14.928 11.264 1.00 98.31 289 ARG A O 1
ATOM 2363 N N . ASN A 1 290 ? 5.855 -14.139 11.515 1.00 98.06 290 ASN A N 1
ATOM 2364 C CA . ASN A 1 290 ? 6.102 -14.726 12.832 1.00 98.06 290 ASN A CA 1
ATOM 2365 C C . ASN A 1 290 ? 5.705 -13.785 13.986 1.00 98.06 290 ASN A C 1
ATOM 2367 O O . ASN A 1 290 ? 5.922 -14.119 15.147 1.00 98.06 290 ASN A O 1
ATOM 2371 N N . GLY A 1 291 ? 5.127 -12.611 13.700 1.00 97.56 291 GLY A N 1
ATOM 2372 C CA . GLY A 1 291 ? 4.721 -11.655 14.733 1.00 97.56 291 GLY A CA 1
ATOM 2373 C C . GLY A 1 291 ? 5.870 -10.844 15.344 1.00 97.56 291 GLY A C 1
ATOM 2374 O O . GLY A 1 291 ? 5.677 -10.188 16.364 1.00 97.56 291 GLY A O 1
ATOM 2375 N N . HIS A 1 292 ? 7.063 -10.867 14.746 1.00 97.50 292 HIS A N 1
ATOM 2376 C CA . HIS A 1 292 ? 8.269 -10.188 15.233 1.00 97.50 292 HIS A CA 1
ATOM 2377 C C . HIS A 1 292 ? 8.388 -8.756 14.684 1.00 97.50 292 HIS A C 1
ATOM 2379 O O . HIS A 1 292 ? 9.405 -8.380 14.099 1.00 97.50 292 HIS A O 1
ATOM 2385 N N . PHE A 1 293 ? 7.326 -7.965 14.835 1.00 96.50 293 PHE A N 1
ATOM 2386 C CA . PHE A 1 293 ? 7.250 -6.586 14.333 1.00 96.50 293 PHE A CA 1
ATOM 2387 C C . PHE A 1 293 ? 7.059 -5.530 15.432 1.00 96.50 293 PHE A C 1
ATOM 2389 O O . PHE A 1 293 ? 6.918 -4.345 15.141 1.00 96.50 293 PHE A O 1
ATOM 2396 N N . ASP A 1 294 ? 7.083 -5.933 16.701 1.00 96.19 294 ASP A N 1
ATOM 2397 C CA . ASP A 1 294 ? 6.918 -5.059 17.870 1.00 96.19 294 ASP A CA 1
ATOM 2398 C C . ASP A 1 294 ? 8.009 -3.983 18.008 1.00 96.19 294 ASP A C 1
ATOM 2400 O O . ASP A 1 294 ? 7.767 -2.910 18.558 1.00 96.19 294 ASP A O 1
ATOM 2404 N N . SER A 1 295 ? 9.192 -4.257 17.465 1.00 95.62 295 SER A N 1
ATOM 2405 C CA . SER A 1 295 ? 10.359 -3.372 17.454 1.00 95.62 295 SER A CA 1
ATOM 2406 C C . SER A 1 295 ? 10.542 -2.616 16.134 1.00 95.62 295 SER A C 1
ATOM 2408 O O . SER A 1 295 ? 11.543 -1.921 15.956 1.00 95.62 295 SER A O 1
ATOM 2410 N N . TRP A 1 296 ? 9.611 -2.708 15.177 1.00 96.25 296 TRP A N 1
ATOM 2411 C CA . TRP A 1 296 ? 9.763 -2.054 13.865 1.00 96.25 296 TRP A CA 1
ATOM 2412 C C . TRP A 1 296 ? 9.803 -0.524 13.939 1.00 96.25 296 TRP A C 1
ATOM 2414 O O . TRP A 1 296 ? 10.425 0.107 13.090 1.00 96.25 296 TRP A O 1
ATOM 2424 N N . GLY A 1 297 ? 9.228 0.080 14.983 1.00 95.94 297 GLY A N 1
ATOM 2425 C CA . GLY A 1 297 ? 9.371 1.519 15.218 1.00 95.94 297 GLY A CA 1
ATOM 2426 C C . GLY A 1 297 ? 10.806 1.964 15.536 1.00 95.94 297 GLY A C 1
ATOM 2427 O O . GLY A 1 297 ? 11.147 3.116 15.296 1.00 95.94 297 GLY A O 1
ATOM 2428 N N . GLU A 1 298 ? 11.649 1.068 16.056 1.00 94.94 298 GLU A N 1
ATOM 2429 C CA . GLU A 1 298 ? 13.017 1.374 16.508 1.00 94.94 298 GLU A CA 1
ATOM 2430 C C . GLU A 1 298 ? 14.094 0.736 15.620 1.00 94.94 298 GLU A C 1
ATOM 2432 O O . GLU A 1 298 ? 15.195 1.264 15.496 1.00 94.94 298 GLU A O 1
ATOM 2437 N N . SER A 1 299 ? 13.786 -0.405 15.000 1.00 91.00 299 SER A N 1
ATOM 2438 C CA . SER A 1 299 ? 14.744 -1.220 14.241 1.00 91.00 299 SER A CA 1
ATOM 2439 C C . SER A 1 299 ? 14.911 -0.805 12.778 1.00 91.00 299 SER A C 1
ATOM 2441 O O . SER A 1 299 ? 15.641 -1.471 12.047 1.00 91.00 299 SER A O 1
ATOM 2443 N N . TRP A 1 300 ? 14.233 0.257 12.337 1.00 88.81 300 TRP A N 1
ATOM 2444 C CA . TRP A 1 300 ? 14.281 0.744 10.961 1.00 88.81 300 TRP A CA 1
ATOM 2445 C C . TRP A 1 300 ? 14.891 2.135 10.876 1.00 88.81 300 TRP A C 1
ATOM 2447 O O . TRP A 1 300 ? 14.592 3.021 11.676 1.00 88.81 300 TRP A O 1
ATOM 2457 N N . SER A 1 301 ? 15.698 2.334 9.839 1.00 90.81 301 SER A N 1
ATOM 2458 C CA . SER A 1 301 ? 16.230 3.638 9.453 1.00 90.81 301 SER A CA 1
ATOM 2459 C C . SER A 1 301 ? 15.703 4.035 8.081 1.00 90.81 301 SER A C 1
ATOM 2461 O O . SER A 1 301 ? 15.347 3.185 7.263 1.00 90.81 301 SER A O 1
ATOM 2463 N N . PHE A 1 302 ? 15.684 5.338 7.811 1.00 92.75 302 PHE A N 1
ATOM 2464 C CA . PHE A 1 302 ? 15.426 5.818 6.461 1.00 92.75 302 PHE A CA 1
ATOM 2465 C C . PHE A 1 302 ? 16.499 5.304 5.497 1.00 92.75 302 PHE A C 1
ATOM 2467 O O . PHE A 1 302 ? 16.154 4.901 4.393 1.00 92.75 302 PHE A O 1
ATOM 2474 N N . GLU A 1 303 ? 17.771 5.244 5.916 1.00 92.88 303 GLU A N 1
ATOM 2475 C CA . GLU A 1 303 ? 18.894 4.663 5.158 1.00 92.88 303 GLU A CA 1
ATOM 2476 C C . GLU A 1 303 ? 18.585 3.263 4.639 1.00 92.88 303 GLU A C 1
ATOM 2478 O O . GLU A 1 303 ? 18.782 2.989 3.457 1.00 92.88 303 GLU A O 1
ATOM 2483 N N . GLU A 1 304 ? 18.052 2.402 5.499 1.00 92.50 304 GLU A N 1
ATOM 2484 C CA . GLU A 1 304 ? 17.677 1.048 5.115 1.00 92.50 304 GLU A CA 1
ATOM 2485 C C . GLU A 1 304 ? 16.479 1.028 4.155 1.00 92.50 304 GLU A C 1
ATOM 2487 O O . GLU A 1 304 ? 16.517 0.325 3.141 1.00 92.50 304 GLU A O 1
ATOM 2492 N N . MET A 1 305 ? 15.451 1.850 4.415 1.00 93.25 305 MET A N 1
ATOM 2493 C CA . MET A 1 305 ? 14.310 1.993 3.502 1.00 93.25 305 MET A CA 1
ATOM 2494 C C . MET A 1 305 ? 14.759 2.429 2.108 1.00 93.25 305 MET A C 1
ATOM 2496 O O . MET A 1 305 ? 14.313 1.879 1.108 1.00 93.25 305 MET A O 1
ATOM 2500 N N . GLU A 1 306 ? 15.666 3.395 2.031 1.00 94.06 306 GLU A N 1
ATOM 2501 C CA . GLU A 1 306 ? 16.200 3.910 0.778 1.00 94.06 306 GLU A CA 1
ATOM 2502 C C . GLU A 1 306 ? 17.052 2.881 0.051 1.00 94.06 306 GLU A C 1
ATOM 2504 O O . GLU A 1 306 ? 16.856 2.652 -1.144 1.00 94.06 306 GLU A O 1
ATOM 2509 N N . GLN A 1 307 ? 17.954 2.219 0.779 1.00 93.88 307 GLN A N 1
ATOM 2510 C CA . GLN A 1 307 ? 18.811 1.183 0.225 1.00 93.88 307 GLN A CA 1
ATOM 2511 C C . GLN A 1 307 ? 17.981 0.082 -0.431 1.00 93.88 307 GLN A C 1
ATOM 2513 O O . GLN A 1 307 ? 18.376 -0.412 -1.485 1.00 93.88 307 GLN A O 1
ATOM 2518 N N . HIS A 1 308 ? 16.839 -0.290 0.150 1.00 94.75 308 HIS A N 1
ATOM 2519 C CA . HIS A 1 308 ? 15.995 -1.390 -0.318 1.00 94.75 308 HIS A CA 1
ATOM 2520 C C . HIS A 1 308 ? 14.709 -0.947 -1.029 1.00 94.75 308 HIS A C 1
ATOM 2522 O O . HIS A 1 308 ? 13.897 -1.796 -1.378 1.00 94.75 308 HIS A O 1
ATOM 2528 N N . ALA A 1 309 ? 14.539 0.350 -1.296 1.00 94.50 309 ALA A N 1
ATOM 2529 C CA . ALA A 1 309 ? 13.324 0.925 -1.881 1.00 94.50 309 ALA A CA 1
ATOM 2530 C C . ALA A 1 309 ? 12.025 0.552 -1.130 1.00 94.50 309 ALA A C 1
ATOM 2532 O O . ALA A 1 309 ? 10.968 0.372 -1.722 1.00 94.50 309 ALA A O 1
ATOM 2533 N N . GLN A 1 310 ? 12.121 0.432 0.191 1.00 94.94 310 GLN A N 1
ATOM 2534 C CA . GLN A 1 310 ? 11.107 -0.044 1.133 1.00 94.94 310 GLN A CA 1
ATOM 2535 C C . GLN A 1 310 ? 10.302 1.104 1.772 1.00 94.94 310 GLN A C 1
ATOM 2537 O O . GLN A 1 310 ? 9.848 1.015 2.909 1.00 94.94 310 GLN A O 1
ATOM 2542 N N . TRP A 1 311 ? 10.132 2.218 1.065 1.00 93.50 311 TRP A N 1
ATOM 2543 C CA . TRP A 1 311 ? 9.470 3.415 1.600 1.00 93.50 311 TRP A CA 1
ATOM 2544 C C . TRP A 1 311 ? 8.006 3.213 1.959 1.00 93.50 311 TRP A C 1
ATOM 2546 O O . TRP A 1 311 ? 7.516 3.773 2.939 1.00 93.50 311 TRP A O 1
ATOM 2556 N N . GLU A 1 312 ? 7.319 2.392 1.177 1.00 93.62 312 GLU A N 1
ATOM 2557 C CA . GLU A 1 312 ? 5.913 2.055 1.373 1.00 93.62 312 GLU A CA 1
ATOM 2558 C C . GLU A 1 312 ? 5.666 1.319 2.692 1.00 93.62 312 GLU A C 1
ATOM 2560 O O . GLU A 1 312 ? 4.619 1.471 3.327 1.00 93.62 312 GLU A O 1
ATOM 2565 N N . LEU A 1 313 ? 6.681 0.616 3.200 1.00 95.44 313 LEU A N 1
ATOM 2566 C CA . LEU A 1 313 ? 6.586 -0.106 4.460 1.00 95.44 313 LEU A CA 1
ATOM 2567 C C . LEU A 1 313 ? 6.391 0.810 5.677 1.00 95.44 313 LEU A C 1
ATOM 2569 O O . LEU A 1 313 ? 5.963 0.313 6.716 1.00 95.44 313 LEU A O 1
ATOM 2573 N N . LEU A 1 314 ? 6.553 2.137 5.557 1.00 96.31 314 LEU A N 1
ATOM 2574 C CA . LEU A 1 314 ? 6.058 3.080 6.570 1.00 96.31 314 LEU A CA 1
ATOM 2575 C C . LEU A 1 314 ? 4.562 2.889 6.869 1.00 96.31 314 LEU A C 1
ATOM 2577 O O . LEU A 1 314 ? 4.166 2.961 8.030 1.00 96.31 314 LEU A O 1
ATOM 2581 N N . VAL A 1 315 ? 3.736 2.583 5.864 1.00 97.81 315 VAL A N 1
ATOM 2582 C CA . VAL A 1 315 ? 2.305 2.281 6.050 1.00 97.81 315 VAL A CA 1
ATOM 2583 C C . VAL A 1 315 ? 2.124 0.951 6.786 1.00 97.81 315 VAL A C 1
ATOM 2585 O O . VAL A 1 315 ? 1.321 0.855 7.715 1.00 97.81 315 VAL A O 1
ATOM 2588 N N . THR A 1 316 ? 2.920 -0.066 6.437 1.00 97.94 316 THR A N 1
ATOM 2589 C CA . THR A 1 316 ? 2.911 -1.363 7.137 1.00 97.94 316 THR A CA 1
ATOM 2590 C C . THR A 1 316 ? 3.338 -1.211 8.599 1.00 97.94 316 THR A C 1
ATOM 2592 O O . THR A 1 316 ? 2.754 -1.845 9.472 1.00 97.94 316 THR A O 1
ATOM 2595 N N . ILE A 1 317 ? 4.285 -0.319 8.907 1.00 98.38 317 ILE A N 1
ATOM 2596 C CA . ILE A 1 317 ? 4.717 -0.013 10.280 1.00 98.38 317 ILE A CA 1
ATOM 2597 C C . ILE A 1 317 ? 3.579 0.615 11.104 1.00 98.38 317 ILE A C 1
ATOM 2599 O O . ILE A 1 317 ? 3.450 0.309 12.292 1.00 98.38 317 ILE A O 1
ATOM 2603 N N . VAL A 1 318 ? 2.707 1.429 10.494 1.00 98.81 318 VAL A N 1
ATOM 2604 C CA . VAL A 1 318 ? 1.480 1.900 11.163 1.00 98.81 318 VAL A CA 1
ATOM 2605 C C . VAL A 1 318 ? 0.586 0.712 11.534 1.00 98.81 318 VAL A C 1
ATOM 2607 O O . VAL A 1 318 ? 0.136 0.613 12.676 1.00 98.81 318 VAL A O 1
ATOM 2610 N N . LEU A 1 319 ? 0.360 -0.239 10.623 1.00 98.81 319 LEU A N 1
ATOM 2611 C CA . LEU A 1 319 ? -0.416 -1.438 10.955 1.00 98.81 319 LEU A CA 1
ATOM 2612 C C . LEU A 1 319 ? 0.278 -2.300 12.023 1.00 98.81 319 LEU A C 1
ATOM 2614 O O . LEU A 1 319 ? -0.392 -2.773 12.940 1.00 98.81 319 LEU A O 1
ATOM 2618 N N . ALA A 1 320 ? 1.604 -2.453 11.955 1.00 98.62 320 ALA A N 1
ATOM 2619 C CA . ALA A 1 320 ? 2.406 -3.169 12.947 1.00 98.62 320 ALA A CA 1
ATOM 2620 C C . ALA A 1 320 ? 2.148 -2.618 14.355 1.00 98.62 320 ALA A C 1
ATOM 2622 O O . ALA A 1 320 ? 1.791 -3.366 15.264 1.00 98.62 320 ALA A O 1
ATOM 2623 N N . GLY A 1 321 ? 2.219 -1.291 14.512 1.00 98.75 321 GLY A N 1
ATOM 2624 C CA . GLY A 1 321 ? 1.933 -0.619 15.776 1.00 98.75 321 GLY A CA 1
ATOM 2625 C C . GLY A 1 321 ? 0.517 -0.882 16.282 1.00 98.75 321 GLY A C 1
ATOM 2626 O O . GLY A 1 321 ? 0.322 -1.172 17.465 1.00 98.75 321 GLY A O 1
ATOM 2627 N N . ALA A 1 322 ? -0.475 -0.843 15.391 1.00 98.81 322 ALA A N 1
ATOM 2628 C CA . ALA A 1 322 ? -1.857 -1.146 15.747 1.00 98.81 322 ALA A CA 1
ATOM 2629 C C . ALA A 1 322 ? -2.028 -2.597 16.230 1.00 98.81 322 ALA A C 1
ATOM 2631 O O . ALA A 1 322 ? -2.659 -2.832 17.262 1.00 98.81 322 ALA A O 1
ATOM 2632 N N . MET A 1 323 ? -1.444 -3.564 15.517 1.00 98.75 323 MET A N 1
ATOM 2633 C CA . MET A 1 323 ? -1.554 -4.989 15.843 1.00 98.75 323 MET A CA 1
ATOM 2634 C C . MET A 1 323 ? -0.769 -5.358 17.105 1.00 98.75 323 MET A C 1
ATOM 2636 O O . MET A 1 323 ? -1.262 -6.141 17.919 1.00 98.75 323 MET A O 1
ATOM 2640 N N . THR A 1 324 ? 0.391 -4.735 17.342 1.00 98.62 324 THR A N 1
ATOM 2641 C CA . THR A 1 324 ? 1.129 -4.861 18.608 1.00 98.62 324 THR A CA 1
ATOM 2642 C C . THR A 1 324 ? 0.312 -4.328 19.785 1.00 98.62 324 THR A C 1
ATOM 2644 O O . THR A 1 324 ? 0.246 -4.981 20.826 1.00 98.62 324 THR A O 1
ATOM 2647 N N . GLU A 1 325 ? -0.350 -3.174 19.637 1.00 98.62 325 GLU A N 1
ATOM 2648 C CA . GLU A 1 325 ? -1.150 -2.570 20.710 1.00 98.62 325 GLU A CA 1
ATOM 2649 C C . GLU A 1 325 ? -2.296 -3.478 21.172 1.00 98.62 325 GLU A C 1
ATOM 2651 O O . GLU A 1 325 ? -2.520 -3.631 22.374 1.00 98.62 325 GLU A O 1
ATOM 2656 N N . ILE A 1 326 ? -3.000 -4.113 20.232 1.00 98.31 326 ILE A N 1
ATOM 2657 C CA . ILE A 1 326 ? -4.111 -5.027 20.549 1.00 98.31 326 ILE A CA 1
ATOM 2658 C C . ILE A 1 326 ? -3.662 -6.478 20.746 1.00 98.31 326 ILE A C 1
ATOM 2660 O O . ILE A 1 326 ? -4.496 -7.334 21.044 1.00 98.31 326 ILE A O 1
ATOM 2664 N N . LYS A 1 327 ? -2.358 -6.754 20.610 1.00 98.00 327 LYS A N 1
ATOM 2665 C CA . LYS A 1 327 ? -1.758 -8.094 20.678 1.00 98.00 327 LYS A CA 1
ATOM 2666 C C . LYS A 1 327 ? -2.433 -9.079 19.716 1.00 98.00 327 LYS A C 1
ATOM 2668 O O . LYS A 1 327 ? -2.735 -10.213 20.090 1.00 98.00 327 LYS A O 1
ATOM 2673 N N . ALA A 1 328 ? -2.708 -8.629 18.494 1.00 98.25 328 ALA A N 1
ATOM 2674 C CA . ALA A 1 328 ? -3.283 -9.469 17.453 1.00 98.25 328 ALA A CA 1
ATOM 2675 C C . ALA A 1 328 ? -2.188 -10.341 16.818 1.00 98.25 328 ALA A C 1
ATOM 2677 O O . ALA A 1 328 ? -1.247 -9.798 16.236 1.00 98.25 328 ALA A O 1
ATOM 2678 N N . PRO A 1 329 ? -2.274 -11.679 16.921 1.00 98.25 329 PRO A N 1
ATOM 2679 C CA . PRO A 1 329 ? -1.369 -12.564 16.202 1.00 98.25 329 PRO A CA 1
ATOM 2680 C C . PRO A 1 329 ? -1.709 -12.602 14.708 1.00 98.25 329 PRO A C 1
ATOM 2682 O O . PRO A 1 329 ? -2.855 -12.388 14.299 1.00 98.25 329 PRO A O 1
ATOM 2685 N N . VAL A 1 330 ? -0.704 -12.925 13.896 1.00 98.75 330 VAL A N 1
ATOM 2686 C CA . VAL A 1 330 ? -0.883 -13.221 12.472 1.00 98.75 330 VAL A CA 1
ATOM 2687 C C . VAL A 1 330 ? -1.617 -14.556 12.336 1.00 98.75 330 VAL A C 1
ATOM 2689 O O . VAL A 1 330 ? -1.135 -15.583 12.808 1.00 98.75 330 VAL A O 1
ATOM 2692 N N . LYS A 1 331 ? -2.779 -14.544 11.678 1.00 98.62 331 LYS A N 1
ATOM 2693 C CA . LYS A 1 331 ? -3.569 -15.740 11.341 1.00 98.62 331 LYS A CA 1
ATOM 2694 C C . LYS A 1 331 ? -3.122 -16.342 10.009 1.00 98.62 331 LYS A C 1
ATOM 2696 O O . LYS A 1 331 ? -3.087 -17.560 9.855 1.00 98.62 331 LYS A O 1
ATOM 2701 N N . TYR A 1 332 ? -2.807 -15.490 9.039 1.00 98.81 332 TYR A N 1
ATOM 2702 C CA . TYR A 1 332 ? -2.357 -15.876 7.706 1.00 98.81 332 TYR A CA 1
ATOM 2703 C C . TYR A 1 332 ? -1.434 -14.799 7.144 1.00 98.81 332 TYR A C 1
ATOM 2705 O O . TYR A 1 332 ? -1.690 -13.615 7.349 1.00 98.81 332 TYR A O 1
ATOM 2713 N N . ALA A 1 333 ? -0.392 -15.208 6.423 1.00 98.62 333 ALA A N 1
ATOM 2714 C CA . ALA A 1 333 ? 0.490 -14.306 5.699 1.00 98.62 333 ALA A CA 1
ATOM 2715 C C . ALA A 1 333 ? 1.006 -14.982 4.424 1.00 98.62 333 ALA A C 1
ATOM 2717 O O . ALA A 1 333 ? 1.443 -16.135 4.459 1.00 98.62 333 ALA A O 1
ATOM 2718 N N . ASP A 1 334 ? 0.995 -14.242 3.323 1.00 98.69 334 ASP A N 1
ATOM 2719 C CA . ASP A 1 334 ? 1.475 -14.654 2.009 1.00 98.69 334 ASP A CA 1
ATOM 2720 C C . ASP A 1 334 ? 2.387 -13.574 1.424 1.00 98.69 334 ASP A C 1
ATOM 2722 O O . ASP A 1 334 ? 2.083 -12.383 1.506 1.00 98.69 334 ASP A O 1
ATOM 2726 N N . PHE A 1 335 ? 3.507 -14.009 0.847 1.00 98.62 335 PHE A N 1
ATOM 2727 C CA . PHE A 1 335 ? 4.458 -13.150 0.152 1.00 98.62 335 PHE A CA 1
ATOM 2728 C C . PHE A 1 335 ? 4.567 -13.589 -1.300 1.00 98.62 335 PHE A C 1
ATOM 2730 O O . PHE A 1 335 ? 5.021 -14.700 -1.590 1.00 98.62 335 PHE A O 1
ATOM 2737 N N . CYS A 1 336 ? 4.199 -12.689 -2.205 1.00 98.00 336 CYS A N 1
ATOM 2738 C CA . CYS A 1 336 ? 4.291 -12.881 -3.641 1.00 98.00 336 CYS A CA 1
ATOM 2739 C C . CYS A 1 336 ? 5.386 -11.951 -4.185 1.00 98.00 336 CYS A C 1
ATOM 2741 O O . CYS A 1 336 ? 5.114 -10.783 -4.479 1.00 98.00 336 CYS A O 1
ATOM 2743 N N . PRO A 1 337 ? 6.640 -12.431 -4.279 1.00 96.81 337 PRO A N 1
ATOM 2744 C CA . PRO A 1 337 ? 7.713 -11.642 -4.856 1.00 96.81 337 PRO A CA 1
ATOM 2745 C C . PRO A 1 337 ? 7.519 -11.511 -6.364 1.00 96.81 337 PRO A C 1
ATOM 2747 O O . PRO A 1 337 ? 7.178 -12.487 -7.042 1.00 96.81 337 PRO A O 1
ATOM 2750 N N . THR A 1 338 ? 7.821 -10.338 -6.905 1.00 96.50 338 THR A N 1
ATOM 2751 C CA . THR A 1 338 ? 7.843 -10.108 -8.344 1.00 96.50 338 THR A CA 1
ATOM 2752 C C . THR A 1 338 ? 9.210 -9.584 -8.777 1.00 96.50 338 THR A C 1
ATOM 2754 O O . THR A 1 338 ? 9.918 -8.906 -8.036 1.00 96.50 338 THR A O 1
ATOM 2757 N N . TRP A 1 339 ? 9.603 -9.943 -9.997 1.00 96.44 339 TRP A N 1
ATOM 2758 C CA . TRP A 1 339 ? 10.836 -9.446 -10.614 1.00 96.44 339 TRP A CA 1
ATOM 2759 C C . TRP A 1 339 ? 10.577 -8.586 -11.851 1.00 96.44 339 TRP A C 1
ATOM 2761 O O . TRP A 1 339 ? 11.494 -7.962 -12.368 1.00 96.44 339 TRP A O 1
ATOM 2771 N N . VAL A 1 340 ? 9.336 -8.584 -12.341 1.00 95.88 340 VAL A N 1
ATOM 2772 C CA . VAL A 1 340 ? 8.917 -7.857 -13.549 1.00 95.88 340 VAL A CA 1
ATOM 2773 C C . VAL A 1 340 ? 7.766 -6.889 -13.292 1.00 95.88 340 VAL A C 1
ATOM 2775 O O . VAL A 1 340 ? 7.511 -6.035 -14.138 1.00 95.88 340 VAL A O 1
ATOM 2778 N N . CYS A 1 341 ? 7.078 -7.012 -12.150 1.00 96.12 341 CYS A N 1
ATOM 2779 C CA . CYS A 1 341 ? 6.224 -5.935 -11.654 1.00 96.12 341 CYS A CA 1
ATOM 2780 C C . CYS A 1 341 ? 7.103 -4.984 -10.835 1.00 96.12 341 CYS A C 1
ATOM 2782 O O . CYS A 1 341 ? 8.264 -5.282 -10.540 1.00 96.12 341 CYS A O 1
ATOM 2784 N N . ASN A 1 342 ? 6.578 -3.802 -10.542 1.00 92.88 342 ASN A N 1
ATOM 2785 C CA . ASN A 1 342 ? 7.389 -2.752 -9.945 1.00 92.88 342 ASN A CA 1
ATOM 2786 C C . ASN A 1 342 ? 7.603 -2.949 -8.439 1.00 92.88 342 ASN A C 1
ATOM 2788 O O . ASN A 1 342 ? 8.435 -2.260 -7.865 1.00 92.88 342 ASN A O 1
ATOM 2792 N N . ASP A 1 343 ? 6.890 -3.892 -7.830 1.00 95.81 343 ASP A N 1
ATOM 2793 C CA . ASP A 1 343 ? 6.655 -4.055 -6.396 1.00 95.81 343 ASP A CA 1
ATOM 2794 C C . ASP A 1 343 ? 6.568 -5.530 -5.985 1.00 95.81 343 ASP A C 1
ATOM 2796 O O . ASP A 1 343 ? 6.325 -6.426 -6.798 1.00 95.81 343 ASP A O 1
ATOM 2800 N N . ASN A 1 344 ? 6.743 -5.786 -4.688 1.00 97.75 344 ASN A N 1
ATOM 2801 C CA . ASN A 1 344 ? 6.381 -7.060 -4.071 1.00 97.75 344 ASN A CA 1
ATOM 2802 C C . ASN A 1 344 ? 5.075 -6.947 -3.282 1.00 97.75 344 ASN A C 1
ATOM 2804 O O . ASN A 1 344 ? 4.815 -5.929 -2.641 1.00 97.75 344 ASN A O 1
ATOM 2808 N N . PHE A 1 345 ? 4.304 -8.036 -3.250 1.00 98.38 345 PHE A N 1
ATOM 2809 C CA . PHE A 1 345 ? 2.980 -8.056 -2.630 1.00 98.38 345 PHE A CA 1
ATOM 2810 C C . PHE A 1 345 ? 2.972 -8.883 -1.346 1.00 98.38 345 PHE A C 1
ATOM 2812 O O . PHE A 1 345 ? 3.467 -10.016 -1.327 1.00 98.38 345 PHE A O 1
ATOM 2819 N N . VAL A 1 346 ? 2.344 -8.352 -0.293 1.00 98.44 346 VAL A N 1
ATOM 2820 C CA . VAL A 1 346 ? 2.099 -9.081 0.959 1.00 98.44 346 VAL A CA 1
ATOM 2821 C C . VAL A 1 346 ? 0.630 -9.024 1.345 1.00 98.44 346 VAL A C 1
ATOM 2823 O O . VAL A 1 346 ? 0.075 -7.957 1.613 1.00 98.44 346 VAL A O 1
ATOM 2826 N N . THR A 1 347 ? 0.014 -10.200 1.452 1.00 98.81 347 THR A N 1
ATOM 2827 C CA . THR A 1 347 ? -1.336 -10.351 2.003 1.00 98.81 347 THR A CA 1
ATOM 2828 C C . THR A 1 347 ? -1.259 -10.926 3.405 1.00 98.81 347 THR A C 1
ATOM 2830 O O . THR A 1 347 ? -0.596 -11.936 3.627 1.00 98.81 347 THR A O 1
ATOM 2833 N N . THR A 1 348 ? -1.969 -10.316 4.350 1.00 98.88 348 THR A N 1
ATOM 2834 C CA . THR A 1 348 ? -1.969 -10.741 5.755 1.00 98.88 348 THR A CA 1
ATOM 2835 C C . THR A 1 348 ? -3.358 -10.631 6.340 1.00 98.88 348 THR A C 1
ATOM 2837 O O . THR A 1 348 ? -4.072 -9.665 6.079 1.00 98.88 348 THR A O 1
ATOM 2840 N N . ILE A 1 349 ? -3.711 -11.595 7.184 1.00 98.94 349 ILE A N 1
ATOM 2841 C CA . ILE A 1 349 ? -4.890 -11.554 8.044 1.00 98.94 349 ILE A CA 1
ATOM 2842 C C . ILE A 1 349 ? -4.412 -11.732 9.479 1.00 98.94 349 ILE A C 1
ATOM 2844 O O . ILE A 1 349 ? -3.701 -12.691 9.787 1.00 98.94 349 ILE A O 1
ATOM 2848 N N . PHE A 1 350 ? -4.818 -10.826 10.358 1.00 98.88 350 PHE A N 1
ATOM 2849 C CA . PHE A 1 350 ? -4.628 -10.952 11.799 1.00 98.88 350 PHE A CA 1
ATOM 2850 C C . PHE A 1 350 ? -5.864 -11.573 12.454 1.00 98.88 350 PHE A C 1
ATOM 2852 O O . PHE A 1 350 ? -6.967 -11.504 11.915 1.00 98.88 350 PHE A O 1
ATOM 2859 N N . GLU A 1 351 ? -5.712 -12.170 13.633 1.00 98.38 351 GLU A N 1
ATOM 2860 C CA . GLU A 1 351 ? -6.884 -12.493 14.450 1.00 98.38 351 GLU A CA 1
ATOM 2861 C C . GLU A 1 351 ? -7.545 -11.209 14.961 1.00 98.38 351 GLU A C 1
ATOM 2863 O O . GLU A 1 351 ? -6.863 -10.301 15.442 1.00 98.38 351 GLU A O 1
ATOM 2868 N N . ALA A 1 352 ? -8.877 -11.151 14.910 1.00 98.06 352 ALA A N 1
ATOM 2869 C CA . ALA A 1 352 ? -9.616 -10.038 15.491 1.00 98.06 352 ALA A CA 1
ATOM 2870 C C . ALA A 1 352 ? -9.459 -10.010 17.025 1.00 98.06 352 ALA A C 1
ATOM 2872 O O . ALA A 1 352 ? -9.518 -11.056 17.680 1.00 98.06 352 ALA A O 1
ATOM 2873 N N . ARG A 1 353 ? -9.247 -8.820 17.604 1.00 96.44 353 ARG A N 1
ATOM 2874 C CA . ARG A 1 353 ? -9.026 -8.630 19.053 1.00 96.44 353 ARG A CA 1
ATOM 2875 C C . ARG A 1 353 ? -9.854 -7.519 19.667 1.00 96.44 353 ARG A C 1
ATOM 2877 O O . ARG A 1 353 ? -10.161 -6.520 18.981 1.00 96.44 353 ARG A O 1
#

Sequence (353 aa):
MAEILGLTLTDFPFIRMKPRYMPWVLQANLAAGWKTRPHLCDSRNWPEPMRQAWGSDQDQGFTAGKIAQQHQIEQFKLLKRELDQFQPDLIVLLYRDSAETFAGPERPKFWISAHEQVRAQLYCLWGFFRGNYFEDDPDRFDLLTGHRPAAMHLAGDLKQAGLECRVVDEPIHANGLGHNALASAVHLDWDQRKFATPIVPIGIDPFRFGRERNNEGLSPWDKNNPNPPLTPAEAFQLGRQIAKSFRRSRWRVALAAGVDWSHANDSAWDNERTHPAVEADRVRFDQWRNGHFDSWGESWSFEEMEQHAQWELLVTIVLAGAMTEIKAPVKYADFCPTWVCNDNFVTTIFEAR